Protein AF-A0A535NEU0-F1 (afdb_monomer)

Foldseek 3Di:
DPDDAAEEEEAQEEDVDRRVVLQVLLVVLLVVVVRHDYDYHPDLVVVVVVRHLEYEYDYLDEDDQVSLQVVLVCQQVAGFYEYEACRQQRHVVHVSSCLSQQDHWADWDDFDWWWKAFDDDQLQAPFDRTDIDGFIATDDPDHDPQKAQGIWTDDPNDIGGQKIKDHRNNFIYIYGNGRPGSRLSNDPSSSSNVSSSRCVRSVPDDDAQAEEEEEDQDDCRVVVQVVQVVHPSYHHAEYEDCDPVSQVVCCVPRVHHYHNDVVVVVPPPSHPYYD

Nearest PDB structures (foldseek):
  3db2-assembly1_C-2  TM=8.803E-01  e=2.087E-03  Desulfitobacterium hafniense DCB-2
  3db2-assembly2_B  TM=8.922E-01  e=2.657E-03  Desulfitobacterium hafniense DCB-2
  3db2-assembly2_A  TM=8.950E-01  e=2.195E-02  Desulfitobacterium hafniense DCB-2
  7wzd-assembly1_A  TM=8.765E-01  e=3.557E-02  Comamonas testosteroni KF-1
  7wzd-assembly1_B  TM=8.773E-01  e=4.810E-02  Comamonas testosteroni KF-1

Mean predicted aligned error: 5.24 Å

Secondary structure (DSSP, 8-state):
--PPPEEEEEEEE-SSS-HHHHTHHHHHHHHTTT-EEEEEESSGGGGGGS--SEEEEEE-SPPPHHHHHHHHHHHHTT-EEEEETTHHHHHTTSHHHHHHHS----PBPPSEEEEEEE-SSTTTTTS-SEEEEEE--B--S-S-TTSEEEEEEEETTEEEEEEEEEEETTEEEEEE---SSHHHHH-HHHHHHHHHHHHHHTTPPPPPPEEEEEE--STTHHHHHHHHHTSTTEEEEEEE-SSHHHHHHHHHHH--EEESSHHHHTT-TT-SEE-

Radius of gyration: 22.17 Å; Cα contacts (8 Å, |Δi|>4): 584; chains: 1; bounding box: 49×43×63 Å

Sequence (275 aa):
MSRDRLTLLALLSGRAHDYAHLARPLLHSLERIHRFDIEVARDFSALNAGHGRVLLAASDVPLDADQAAQLNEFVRRGGGVVLLHGTLATWSEHDAVAEMAGWRLGRPAPLTELVIRVADHPVTERLSPEIRVEDELYLSEGPPAEANVLLRASWRFSDQVVAYERQHGDGRFVQIGLGHGAATYQDPEFQKLVHRAVLFASGAAQAPTVGVGLIGYGAIARGHAESISATPGLDVRAAADISPERRELASRELGVNSYSSAEELLRDPDIGLVV

Structure (mmCIF, N/CA/C/O backbone):
data_AF-A0A535NEU0-F1
#
_entry.id   AF-A0A535NEU0-F1
#
loop_
_atom_site.group_PDB
_atom_site.id
_atom_site.type_symbol
_atom_site.label_atom_id
_atom_site.label_alt_id
_atom_site.label_comp_id
_atom_site.label_asym_id
_atom_site.label_entity_id
_atom_site.label_seq_id
_atom_site.pdbx_PDB_ins_code
_atom_site.Cartn_x
_atom_site.Cartn_y
_atom_site.Cartn_z
_atom_site.occupancy
_atom_site.B_iso_or_equiv
_atom_site.auth_seq_id
_atom_site.auth_comp_id
_atom_site.auth_asym_id
_atom_site.auth_atom_id
_atom_site.pdbx_PDB_model_num
ATOM 1 N N . MET A 1 1 ? -15.855 -17.811 10.058 1.00 38.91 1 MET A N 1
ATOM 2 C CA . MET A 1 1 ? -15.869 -17.806 8.579 1.00 38.91 1 MET A CA 1
ATOM 3 C C . MET A 1 1 ? -14.435 -17.647 8.105 1.00 38.91 1 MET A C 1
ATOM 5 O O . MET A 1 1 ? -13.802 -16.680 8.514 1.00 38.91 1 MET A O 1
ATOM 9 N N . SER A 1 2 ? -13.896 -18.609 7.348 1.00 44.84 2 SER A N 1
ATOM 10 C CA . SER A 1 2 ? -12.591 -18.440 6.691 1.00 44.84 2 SER A CA 1
ATOM 11 C C . SER A 1 2 ? -12.714 -17.235 5.762 1.00 44.84 2 SER A C 1
ATOM 13 O O . SER A 1 2 ? -13.579 -17.241 4.892 1.00 44.84 2 SER A O 1
ATOM 15 N N . ARG A 1 3 ? -11.966 -16.158 6.013 1.00 60.12 3 ARG A N 1
ATOM 16 C CA . ARG A 1 3 ? -11.901 -15.049 5.058 1.00 60.12 3 ARG A CA 1
ATOM 17 C C . ARG A 1 3 ? -11.073 -15.551 3.877 1.00 60.12 3 ARG A C 1
ATOM 19 O O . ARG A 1 3 ? -9.963 -16.023 4.109 1.00 60.12 3 ARG A O 1
ATOM 26 N N . ASP A 1 4 ? -11.609 -15.468 2.662 1.00 71.62 4 ASP A N 1
ATOM 27 C CA . ASP A 1 4 ? -10.882 -15.865 1.454 1.00 71.62 4 ASP A CA 1
ATOM 28 C C . ASP A 1 4 ? -9.519 -15.159 1.422 1.00 71.62 4 ASP A C 1
ATOM 30 O O . ASP A 1 4 ? -9.431 -13.933 1.563 1.00 71.62 4 ASP A O 1
ATOM 34 N N . ARG A 1 5 ? -8.445 -15.952 1.334 1.00 83.81 5 ARG A N 1
ATOM 35 C CA . ARG A 1 5 ? -7.076 -15.437 1.238 1.00 83.81 5 ARG A CA 1
ATOM 36 C C . ARG A 1 5 ? -6.837 -14.961 -0.190 1.00 83.81 5 ARG A C 1
ATOM 38 O O . ARG A 1 5 ? -7.225 -15.627 -1.144 1.00 83.81 5 ARG A O 1
ATOM 45 N N . LEU A 1 6 ? -6.195 -13.808 -0.324 1.00 87.00 6 LEU A N 1
ATOM 46 C CA . LEU A 1 6 ? -5.816 -13.239 -1.613 1.00 87.00 6 LEU A CA 1
ATOM 47 C C . LEU A 1 6 ? -4.484 -13.840 -2.057 1.00 87.00 6 LEU A C 1
ATOM 49 O O . LEU A 1 6 ? -3.507 -13.758 -1.317 1.00 87.00 6 LEU A O 1
ATOM 53 N N . THR A 1 7 ? -4.413 -14.398 -3.260 1.00 89.50 7 THR A N 1
ATOM 54 C CA . THR A 1 7 ? -3.132 -14.860 -3.800 1.00 89.50 7 THR A CA 1
ATOM 55 C C . THR A 1 7 ? -2.298 -13.669 -4.264 1.00 89.50 7 THR A C 1
ATOM 57 O O . THR A 1 7 ? -2.706 -12.925 -5.166 1.00 89.50 7 THR A O 1
ATOM 60 N N . LEU A 1 8 ? -1.139 -13.497 -3.632 1.00 93.44 8 LEU A N 1
ATOM 61 C CA . LEU A 1 8 ? -0.154 -12.460 -3.907 1.00 93.44 8 LEU A CA 1
ATOM 62 C C . LEU A 1 8 ? 1.087 -13.102 -4.525 1.00 93.44 8 LEU A C 1
ATOM 64 O O . LEU A 1 8 ? 1.778 -13.870 -3.860 1.00 93.44 8 LEU A O 1
ATOM 68 N N . LEU A 1 9 ? 1.399 -12.735 -5.764 1.00 95.06 9 LEU A N 1
ATOM 69 C CA . LEU A 1 9 ? 2.672 -13.079 -6.382 1.00 95.06 9 LEU A CA 1
ATOM 70 C C . LEU A 1 9 ? 3.689 -11.979 -6.062 1.00 95.06 9 LEU A C 1
ATOM 72 O O . LEU A 1 9 ? 3.525 -10.840 -6.493 1.00 95.06 9 LEU A O 1
ATOM 76 N N . ALA A 1 10 ? 4.733 -12.307 -5.307 1.00 95.81 10 ALA A N 1
ATOM 77 C CA . ALA A 1 10 ? 5.858 -11.425 -5.026 1.00 95.81 10 ALA A CA 1
ATOM 78 C C . ALA A 1 10 ? 7.014 -11.732 -5.990 1.00 95.81 10 ALA A C 1
ATOM 80 O O . ALA A 1 10 ? 7.740 -12.711 -5.805 1.00 95.81 10 ALA A O 1
ATOM 81 N N . LEU A 1 11 ? 7.196 -10.899 -7.016 1.00 95.56 11 LEU A N 1
ATOM 82 C CA . LEU A 1 11 ? 8.304 -11.011 -7.962 1.00 95.56 11 LEU A CA 1
ATOM 83 C C . LEU A 1 11 ? 9.504 -10.197 -7.469 1.00 95.56 11 LEU A C 1
ATOM 85 O O . LEU A 1 11 ? 9.494 -8.966 -7.505 1.00 95.56 11 LEU A O 1
ATOM 89 N N . LEU A 1 12 ? 10.547 -10.894 -7.023 1.00 96.50 12 LEU A N 1
ATOM 90 C CA . LEU A 1 12 ? 11.748 -10.296 -6.441 1.00 96.50 12 LEU A CA 1
ATOM 91 C C . LEU A 1 12 ? 12.973 -10.753 -7.231 1.00 96.50 12 LEU A C 1
ATOM 93 O O . LEU A 1 12 ? 13.439 -11.885 -7.073 1.00 96.50 12 LEU A O 1
ATOM 97 N N . SER A 1 13 ? 13.492 -9.884 -8.097 1.00 93.69 13 SER A N 1
ATOM 98 C CA . SER A 1 13 ? 14.568 -10.250 -9.025 1.00 93.69 13 SER A CA 1
ATOM 99 C C . SER A 1 13 ? 15.484 -9.073 -9.299 1.00 93.69 13 SER A C 1
ATOM 101 O O . SER A 1 13 ? 15.004 -8.028 -9.722 1.00 93.69 13 SER A O 1
ATOM 103 N N . GLY A 1 14 ? 16.789 -9.207 -9.078 1.00 90.81 14 GLY A N 1
ATOM 104 C CA . GLY A 1 14 ? 17.703 -8.087 -9.276 1.00 90.81 14 GLY A CA 1
ATOM 105 C C . GLY A 1 14 ? 19.099 -8.472 -9.752 1.00 90.81 14 GLY A C 1
ATOM 106 O O . GLY A 1 14 ? 19.550 -9.606 -9.584 1.00 90.81 14 GLY A O 1
ATOM 107 N N . ARG A 1 15 ? 19.763 -7.497 -10.372 1.00 90.75 15 ARG A N 1
ATOM 108 C CA . ARG A 1 15 ? 21.142 -7.490 -10.868 1.00 90.75 15 ARG A CA 1
ATOM 109 C C . ARG A 1 15 ? 22.009 -6.587 -10.001 1.00 90.75 15 ARG A C 1
ATOM 111 O O . ARG A 1 15 ? 23.126 -6.973 -9.671 1.00 90.75 15 ARG A O 1
ATOM 118 N N . ALA A 1 16 ? 21.508 -5.401 -9.657 1.00 90.12 16 ALA A N 1
ATOM 119 C CA . ALA A 1 16 ? 22.177 -4.442 -8.784 1.00 90.12 16 ALA A CA 1
ATOM 120 C C . ALA A 1 16 ? 21.761 -4.623 -7.316 1.00 90.12 16 ALA A C 1
ATOM 122 O O . ALA A 1 16 ? 22.591 -4.450 -6.423 1.00 90.12 16 ALA A O 1
ATOM 123 N N . HIS A 1 17 ? 20.513 -5.031 -7.068 1.00 90.75 17 HIS A N 1
ATOM 124 C CA . HIS A 1 17 ? 19.975 -5.242 -5.721 1.00 90.75 17 HIS A CA 1
ATOM 125 C C . HIS A 1 17 ? 19.567 -6.700 -5.482 1.00 90.75 17 HIS A C 1
ATOM 127 O O . HIS A 1 17 ? 18.921 -7.325 -6.320 1.00 90.75 17 HIS A O 1
ATOM 133 N N . ASP A 1 18 ? 19.859 -7.242 -4.296 1.00 94.69 18 ASP A N 1
ATOM 134 C CA . ASP A 1 18 ? 19.312 -8.538 -3.862 1.00 94.69 18 ASP A CA 1
ATOM 135 C C . ASP A 1 18 ? 17.916 -8.345 -3.245 1.00 94.69 18 ASP A C 1
ATOM 137 O O . ASP A 1 18 ? 17.731 -8.420 -2.028 1.00 94.69 18 ASP A O 1
ATOM 141 N N . TYR A 1 19 ? 16.913 -8.069 -4.085 1.00 95.88 19 TYR A N 1
ATOM 142 C CA . TYR A 1 19 ? 15.534 -7.844 -3.629 1.00 95.88 19 TYR A CA 1
ATOM 143 C C . TYR A 1 19 ? 14.963 -9.026 -2.834 1.00 95.88 19 TYR A C 1
ATOM 145 O O . TYR A 1 19 ? 14.187 -8.821 -1.901 1.00 95.88 19 TYR A O 1
ATOM 153 N N . ALA A 1 20 ? 15.378 -10.258 -3.145 1.00 93.56 20 ALA A N 1
ATOM 154 C CA . ALA A 1 20 ? 14.944 -11.451 -2.421 1.00 93.56 20 ALA A CA 1
ATOM 155 C C . ALA A 1 20 ? 15.454 -11.470 -0.970 1.00 93.56 20 ALA A C 1
ATOM 157 O O . ALA A 1 20 ? 14.792 -12.019 -0.084 1.00 93.56 20 ALA A O 1
ATOM 158 N N . HIS A 1 21 ? 16.622 -10.882 -0.706 1.00 95.12 21 HIS A N 1
ATOM 159 C CA . HIS A 1 21 ? 17.107 -10.652 0.650 1.00 95.12 21 HIS A CA 1
ATOM 160 C C . HIS A 1 21 ? 16.483 -9.403 1.283 1.00 95.12 21 HIS A C 1
ATOM 162 O O . HIS A 1 21 ? 15.969 -9.483 2.402 1.00 95.12 21 HIS A O 1
ATOM 168 N N . LEU A 1 22 ? 16.494 -8.271 0.573 1.00 96.19 22 LEU A N 1
ATOM 169 C CA . LEU A 1 22 ? 16.041 -6.974 1.085 1.00 96.19 22 LEU A CA 1
ATOM 170 C C . LEU A 1 22 ? 14.570 -6.997 1.516 1.00 96.19 22 LEU A C 1
ATOM 172 O O . LEU A 1 22 ? 14.243 -6.482 2.582 1.00 96.19 22 LEU A O 1
ATOM 176 N N . ALA A 1 23 ? 13.696 -7.647 0.744 1.00 96.31 23 ALA A N 1
ATOM 177 C CA . ALA A 1 23 ? 12.257 -7.653 0.994 1.00 96.31 23 ALA A CA 1
ATOM 178 C C . ALA A 1 23 ? 11.799 -8.645 2.080 1.00 96.31 23 ALA A C 1
ATOM 180 O O . ALA A 1 23 ? 10.611 -8.682 2.402 1.00 96.31 23 ALA A O 1
ATOM 181 N N . ARG A 1 24 ? 12.696 -9.435 2.691 1.00 96.31 24 ARG A N 1
ATOM 182 C CA . ARG A 1 24 ? 12.322 -10.414 3.736 1.00 96.31 24 ARG A CA 1
ATOM 183 C C . ARG A 1 24 ? 11.509 -9.816 4.893 1.00 96.31 24 ARG A C 1
ATOM 185 O O . ARG A 1 24 ? 10.518 -10.441 5.267 1.00 96.31 24 ARG A O 1
ATOM 192 N N . PRO A 1 25 ? 11.859 -8.642 5.462 1.00 96.94 25 PRO A N 1
ATOM 193 C CA . PRO A 1 25 ? 11.069 -8.049 6.541 1.00 96.94 25 PRO A CA 1
ATOM 194 C C . PRO A 1 25 ? 9.648 -7.684 6.089 1.00 96.94 25 PRO A C 1
ATOM 196 O O . PRO A 1 25 ? 8.692 -7.913 6.827 1.00 96.94 25 PRO A O 1
ATOM 199 N N . LEU A 1 26 ? 9.499 -7.195 4.853 1.00 96.94 26 LEU A N 1
ATOM 200 C CA . LEU A 1 26 ? 8.202 -6.894 4.252 1.00 96.94 26 LEU A CA 1
ATOM 201 C C . LEU A 1 26 ? 7.370 -8.164 4.031 1.00 96.94 26 LEU A C 1
ATOM 203 O O . LEU A 1 26 ? 6.207 -8.192 4.427 1.00 96.94 26 LEU A O 1
ATOM 207 N N . LEU A 1 27 ? 7.955 -9.219 3.454 1.00 96.50 27 LEU A N 1
ATOM 208 C CA . LEU A 1 27 ? 7.265 -10.501 3.266 1.00 96.50 27 LEU A CA 1
ATOM 209 C C . LEU A 1 27 ? 6.783 -11.068 4.605 1.00 96.50 27 LEU A C 1
ATOM 211 O O . LEU A 1 27 ? 5.610 -11.405 4.741 1.00 96.50 27 LEU A O 1
ATOM 215 N N . HIS A 1 28 ? 7.648 -11.064 5.622 1.00 96.00 28 HIS A N 1
ATOM 216 C CA . HIS A 1 28 ? 7.283 -11.504 6.966 1.00 96.00 28 HIS A CA 1
ATOM 217 C C . HIS A 1 28 ? 6.135 -10.670 7.561 1.00 96.00 28 HIS A C 1
ATOM 219 O O . HIS A 1 28 ? 5.230 -11.205 8.205 1.00 96.00 28 HIS A O 1
ATOM 225 N N . SER A 1 29 ? 6.142 -9.354 7.333 1.00 95.81 29 SER A N 1
ATOM 226 C CA . SER A 1 29 ? 5.063 -8.458 7.759 1.00 95.81 29 SER A CA 1
ATOM 227 C C . SER A 1 29 ? 3.734 -8.797 7.071 1.00 95.81 29 SER A C 1
ATOM 229 O O . SER A 1 29 ? 2.708 -8.898 7.743 1.00 95.81 29 SER A O 1
ATOM 231 N N . LEU A 1 30 ? 3.747 -9.069 5.761 1.00 94.12 30 LEU A N 1
ATOM 232 C CA . LEU A 1 30 ? 2.559 -9.468 4.994 1.00 94.12 30 LEU A CA 1
ATOM 233 C C . LEU A 1 30 ? 1.997 -10.830 5.441 1.00 94.12 30 LEU A C 1
ATOM 235 O O . LEU A 1 30 ? 0.777 -10.980 5.565 1.00 94.12 30 LEU A O 1
ATOM 239 N N . GLU A 1 31 ? 2.859 -11.807 5.734 1.00 93.19 31 GLU A N 1
ATOM 240 C CA . GLU A 1 31 ? 2.461 -13.143 6.212 1.00 93.19 31 GLU A CA 1
ATOM 241 C C . GLU A 1 31 ? 1.702 -13.084 7.543 1.00 93.19 31 GLU A C 1
ATOM 243 O O . GLU A 1 31 ? 0.681 -13.757 7.715 1.00 93.19 31 GLU A O 1
ATOM 248 N N . ARG A 1 32 ? 2.155 -12.233 8.474 1.00 91.62 32 ARG A N 1
ATOM 249 C CA . ARG A 1 32 ? 1.555 -12.066 9.811 1.00 91.62 32 ARG A CA 1
ATOM 250 C C . ARG A 1 32 ? 0.120 -11.548 9.796 1.00 91.62 32 ARG A C 1
ATOM 252 O O . ARG A 1 32 ? -0.582 -11.656 10.798 1.00 91.62 32 ARG A O 1
ATOM 259 N N . ILE A 1 33 ? -0.318 -10.961 8.688 1.00 83.94 33 ILE A N 1
ATOM 260 C CA . ILE A 1 33 ? -1.674 -10.423 8.551 1.00 83.94 33 ILE A CA 1
ATOM 261 C C . ILE A 1 33 ? -2.660 -11.545 8.183 1.00 83.94 33 ILE A C 1
ATOM 263 O O . ILE A 1 33 ? -3.872 -11.374 8.308 1.00 83.94 33 ILE A O 1
ATOM 267 N N . HIS A 1 34 ? -2.153 -12.717 7.772 1.00 84.62 34 HIS A N 1
ATOM 268 C CA . HIS A 1 34 ? -2.930 -13.917 7.437 1.00 84.62 34 HIS A CA 1
ATOM 269 C C . HIS A 1 34 ? -4.031 -13.672 6.389 1.00 84.62 34 HIS A C 1
ATOM 271 O O . HIS A 1 34 ? -5.041 -14.375 6.344 1.00 84.62 34 HIS A O 1
ATOM 277 N N . ARG A 1 35 ? -3.839 -12.658 5.533 1.00 87.00 35 ARG A N 1
ATOM 278 C CA . ARG A 1 35 ? -4.756 -12.292 4.442 1.00 87.00 35 ARG A CA 1
ATOM 279 C C . ARG A 1 35 ? -4.287 -12.726 3.070 1.00 87.00 35 ARG A C 1
ATOM 281 O O . ARG A 1 35 ? -5.127 -12.882 2.190 1.00 87.00 35 ARG A O 1
ATOM 288 N N . PHE A 1 36 ? -2.989 -12.940 2.908 1.00 89.44 36 PHE A N 1
ATOM 289 C CA . PHE A 1 36 ? -2.401 -13.314 1.631 1.00 89.44 36 PHE A CA 1
ATOM 290 C C . PHE A 1 36 ? -1.957 -14.760 1.652 1.00 89.44 36 PHE A C 1
ATOM 292 O O . PHE A 1 36 ? -1.480 -15.244 2.681 1.00 89.44 36 PHE A O 1
ATOM 299 N N . ASP A 1 37 ? -2.119 -15.438 0.528 1.00 90.75 37 ASP A N 1
ATOM 300 C CA . ASP A 1 37 ? -1.313 -16.597 0.181 1.00 90.75 37 ASP A CA 1
ATOM 301 C C . ASP A 1 37 ? -0.187 -16.109 -0.729 1.00 90.75 37 ASP A C 1
ATOM 303 O O . ASP A 1 37 ? -0.459 -15.596 -1.814 1.00 90.75 37 ASP A O 1
ATOM 307 N N . ILE A 1 38 ? 1.047 -16.121 -0.222 1.00 92.38 38 ILE A N 1
ATOM 308 C CA . ILE A 1 38 ? 2.174 -15.441 -0.866 1.00 92.38 38 ILE A CA 1
ATOM 309 C C . ILE A 1 38 ? 3.007 -16.466 -1.623 1.00 92.38 38 ILE A C 1
ATOM 311 O O . ILE A 1 38 ? 3.602 -17.358 -1.022 1.00 92.38 38 ILE A O 1
ATOM 315 N N . GLU A 1 39 ? 3.090 -16.292 -2.936 1.00 92.56 39 GLU A N 1
ATOM 316 C CA . GLU A 1 39 ? 4.014 -17.013 -3.801 1.00 92.56 39 GLU A CA 1
ATOM 317 C C . GLU A 1 39 ? 5.191 -16.092 -4.128 1.00 92.56 39 GLU A C 1
ATOM 319 O O . GLU A 1 39 ? 4.996 -14.983 -4.619 1.00 92.56 39 GLU A O 1
ATOM 324 N N . VAL A 1 40 ? 6.420 -16.524 -3.842 1.00 93.38 40 VAL A N 1
ATOM 325 C CA . VAL A 1 40 ? 7.623 -15.743 -4.160 1.00 93.38 40 VAL A CA 1
ATOM 326 C C . VAL A 1 40 ? 8.259 -16.299 -5.427 1.00 93.38 40 VAL A C 1
ATOM 328 O O . VAL A 1 40 ? 8.672 -17.458 -5.457 1.00 93.38 40 VAL A O 1
ATOM 331 N N . ALA A 1 41 ? 8.398 -15.452 -6.442 1.00 91.75 41 ALA A N 1
ATOM 332 C CA . ALA A 1 41 ? 9.013 -15.789 -7.718 1.00 91.75 41 ALA A CA 1
ATOM 333 C C . ALA A 1 41 ? 10.249 -14.922 -7.990 1.00 91.75 41 ALA A C 1
ATOM 335 O O . ALA A 1 41 ? 10.382 -13.804 -7.487 1.00 91.75 41 ALA A O 1
ATOM 336 N N . ARG A 1 42 ? 11.164 -15.448 -8.809 1.00 88.19 42 ARG A N 1
ATOM 337 C CA . ARG A 1 42 ? 12.369 -14.735 -9.277 1.00 88.19 42 ARG A CA 1
ATOM 338 C C . ARG A 1 42 ? 12.332 -14.395 -10.762 1.00 88.19 42 ARG A C 1
ATOM 340 O O . ARG A 1 42 ? 13.197 -13.666 -11.244 1.00 88.19 42 ARG A O 1
ATOM 347 N N . ASP A 1 43 ? 11.344 -14.915 -11.473 1.00 85.12 43 ASP A N 1
ATOM 348 C CA . ASP A 1 43 ? 11.131 -14.674 -12.887 1.00 85.12 43 ASP A CA 1
ATOM 349 C C . ASP A 1 43 ? 9.640 -14.474 -13.170 1.00 85.12 43 ASP A C 1
ATOM 351 O O . ASP A 1 43 ? 8.767 -14.894 -12.407 1.00 85.12 43 ASP A O 1
ATOM 355 N N . PHE A 1 44 ? 9.365 -13.784 -14.271 1.00 84.25 44 PHE A N 1
ATOM 356 C CA . PHE A 1 44 ? 8.021 -13.351 -14.625 1.00 84.25 44 PHE A CA 1
ATOM 357 C C . PHE A 1 44 ? 7.101 -14.508 -15.048 1.00 84.25 44 PHE A C 1
ATOM 359 O O . PHE A 1 44 ? 5.880 -14.355 -15.020 1.00 84.25 44 PHE A O 1
ATOM 366 N N . SER A 1 45 ? 7.640 -15.681 -15.408 1.00 79.94 45 SER A N 1
ATOM 367 C CA . SER A 1 45 ? 6.826 -16.788 -15.930 1.00 79.94 45 SER A CA 1
ATOM 368 C C . SER A 1 45 ? 5.785 -17.292 -14.923 1.00 79.94 45 SER A C 1
ATOM 370 O O . SER A 1 45 ? 4.733 -17.788 -15.329 1.00 79.94 45 SER A O 1
ATOM 372 N N . ALA A 1 46 ? 6.016 -17.063 -13.625 1.00 76.88 46 ALA A N 1
ATOM 373 C CA . ALA A 1 46 ? 5.071 -17.355 -12.552 1.00 76.88 46 ALA A CA 1
ATOM 374 C C . ALA A 1 46 ? 3.733 -16.598 -12.678 1.00 76.88 46 ALA A C 1
ATOM 376 O O . ALA A 1 46 ? 2.694 -17.132 -12.292 1.00 76.88 46 ALA A O 1
ATOM 377 N N . LEU A 1 47 ? 3.711 -15.395 -13.275 1.00 77.31 47 LEU A N 1
ATOM 378 C CA . LEU A 1 47 ? 2.461 -14.648 -13.481 1.00 77.31 47 LEU A CA 1
ATOM 379 C C . LEU A 1 47 ? 1.496 -15.410 -14.406 1.00 77.31 47 LEU A C 1
ATOM 381 O O . LEU A 1 47 ? 0.285 -15.424 -14.183 1.00 77.31 47 LEU A O 1
ATOM 385 N N . ASN A 1 48 ? 2.037 -16.117 -15.401 1.00 65.44 48 ASN A N 1
ATOM 386 C CA . ASN A 1 48 ? 1.261 -16.861 -16.395 1.00 65.44 48 ASN A CA 1
ATOM 387 C C . ASN A 1 48 ? 0.642 -18.154 -15.856 1.00 65.44 48 ASN A C 1
ATOM 389 O O . ASN A 1 48 ? -0.222 -18.736 -16.510 1.00 65.44 48 ASN A O 1
ATOM 393 N N . ALA A 1 49 ? 1.034 -18.597 -14.659 1.00 61.97 49 ALA A N 1
ATOM 394 C CA . ALA A 1 49 ? 0.429 -19.757 -14.016 1.00 61.97 49 ALA A CA 1
ATOM 395 C C . ALA A 1 49 ? -1.011 -19.483 -13.528 1.00 61.97 49 ALA A C 1
ATOM 397 O O . ALA A 1 49 ? -1.704 -20.410 -13.123 1.00 61.97 49 ALA A O 1
ATOM 398 N N . GLY A 1 50 ? -1.489 -18.229 -13.597 1.00 58.44 50 GLY A N 1
ATOM 399 C CA . GLY A 1 50 ? -2.896 -17.868 -13.376 1.00 58.44 50 GLY A CA 1
ATOM 400 C C . GLY A 1 50 ? -3.336 -17.847 -11.911 1.00 58.44 50 GLY A C 1
ATOM 401 O O . GLY A 1 50 ? -4.526 -17.710 -11.632 1.00 58.44 50 GLY A O 1
ATOM 402 N N . HIS A 1 51 ? -2.396 -17.973 -10.973 1.00 59.28 51 HIS A N 1
ATOM 403 C CA . HIS A 1 51 ? -2.697 -18.063 -9.546 1.00 59.28 51 HIS A CA 1
ATOM 404 C C . HIS A 1 51 ? -2.826 -16.689 -8.866 1.00 59.28 51 HIS A C 1
ATOM 406 O O . HIS A 1 51 ? -3.587 -16.558 -7.913 1.00 59.28 51 HIS A O 1
ATOM 412 N N . GLY A 1 52 ? -2.137 -15.649 -9.350 1.00 62.00 52 GLY A N 1
ATOM 413 C CA . GLY A 1 52 ? -2.094 -14.334 -8.699 1.00 62.00 52 GLY A CA 1
ATOM 414 C C . GLY A 1 52 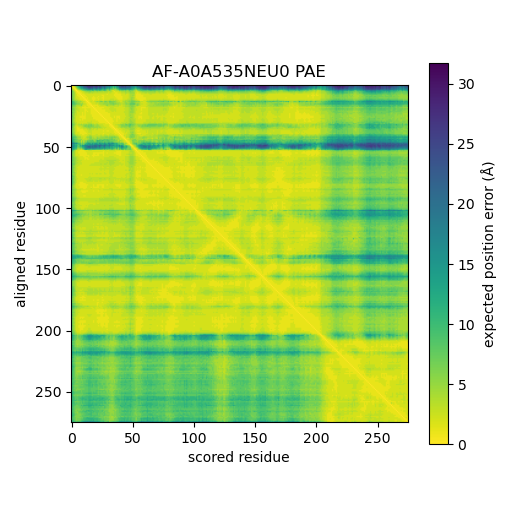? -3.286 -13.428 -9.022 1.00 62.00 52 GLY A C 1
ATOM 415 O O . GLY A 1 52 ? -3.588 -13.177 -10.186 1.00 62.00 52 GLY A O 1
ATOM 416 N N . ARG A 1 53 ? -3.929 -12.863 -7.989 1.00 83.56 53 ARG A N 1
ATOM 417 C CA . ARG A 1 53 ? -4.851 -11.714 -8.136 1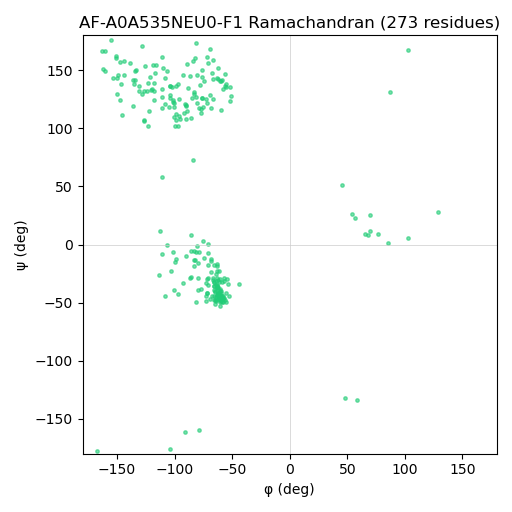.00 83.56 53 ARG A CA 1
ATOM 418 C C . ARG A 1 53 ? -4.101 -10.383 -8.117 1.00 83.56 53 ARG A C 1
ATOM 420 O O . ARG A 1 53 ? -4.556 -9.416 -8.722 1.00 83.56 53 ARG A O 1
ATOM 427 N N . VAL A 1 54 ? -2.955 -10.352 -7.435 1.00 94.00 54 VAL A N 1
ATOM 428 C CA . VAL A 1 54 ? -2.076 -9.183 -7.342 1.00 94.00 54 VAL A CA 1
ATOM 429 C C . VAL A 1 54 ? -0.622 -9.591 -7.543 1.00 94.00 54 VAL A C 1
ATOM 431 O O . VAL A 1 54 ? -0.178 -10.590 -6.978 1.00 94.00 54 VAL A O 1
ATOM 434 N N . LEU A 1 55 ? 0.113 -8.786 -8.307 1.00 96.25 55 LEU A N 1
ATOM 435 C CA . LEU A 1 55 ? 1.566 -8.824 -8.431 1.00 96.25 55 LEU A CA 1
ATOM 436 C C . LEU A 1 55 ? 2.179 -7.701 -7.585 1.00 96.25 55 LEU A C 1
ATOM 438 O O . LEU A 1 55 ? 1.888 -6.528 -7.810 1.00 96.25 55 LEU A O 1
ATOM 442 N N . LEU A 1 56 ? 3.058 -8.049 -6.650 1.00 97.69 56 LEU A N 1
ATOM 443 C CA . LEU A 1 56 ? 3.979 -7.122 -5.994 1.00 97.69 56 LEU A CA 1
ATOM 444 C C . LEU A 1 56 ? 5.371 -7.349 -6.581 1.00 97.69 56 LEU A C 1
ATOM 446 O O . LEU A 1 56 ? 5.908 -8.445 -6.444 1.00 97.69 56 LEU A O 1
ATOM 450 N N . ALA A 1 57 ? 5.965 -6.342 -7.215 1.00 97.81 57 ALA A N 1
ATOM 451 C CA . ALA A 1 57 ? 7.260 -6.495 -7.867 1.00 97.81 57 ALA A CA 1
ATOM 452 C C . ALA A 1 57 ? 8.298 -5.488 -7.366 1.00 97.81 57 ALA A C 1
ATOM 454 O O . ALA A 1 57 ? 8.047 -4.284 -7.310 1.00 97.81 57 ALA A O 1
ATOM 455 N N . ALA A 1 58 ? 9.483 -6.009 -7.056 1.00 97.81 58 ALA A N 1
ATOM 456 C CA . ALA A 1 58 ? 10.710 -5.243 -6.886 1.00 97.81 58 ALA A CA 1
ATOM 457 C C . ALA A 1 58 ? 11.774 -5.863 -7.800 1.00 97.81 58 ALA A C 1
ATOM 459 O O . ALA A 1 58 ? 12.245 -6.981 -7.549 1.00 97.81 58 ALA A O 1
ATOM 460 N N . SER A 1 59 ? 12.093 -5.184 -8.904 1.00 95.81 59 SER A N 1
ATOM 461 C CA . SER A 1 59 ? 13.031 -5.703 -9.890 1.00 95.81 59 SER A CA 1
ATOM 462 C C . SER A 1 59 ? 13.764 -4.639 -10.700 1.00 95.81 59 SER A C 1
ATOM 464 O O . SER A 1 59 ? 13.183 -3.641 -11.094 1.00 95.81 59 SER A O 1
ATOM 466 N N . ASP A 1 60 ? 15.038 -4.894 -11.003 1.00 94.19 60 ASP A N 1
ATOM 467 C CA . ASP A 1 60 ? 15.857 -4.119 -11.955 1.00 94.19 60 ASP A CA 1
ATOM 468 C C . ASP A 1 60 ? 16.217 -4.945 -13.221 1.00 94.19 60 ASP A C 1
ATOM 470 O O . ASP A 1 60 ? 17.098 -4.587 -14.022 1.00 94.19 60 ASP A O 1
ATOM 474 N N . VAL A 1 61 ? 15.550 -6.096 -13.377 1.00 94.75 61 VAL A N 1
ATOM 475 C CA . VAL A 1 61 ? 15.656 -6.986 -14.532 1.00 94.75 61 VAL A CA 1
ATOM 476 C C . VAL A 1 61 ? 14.598 -6.545 -15.548 1.00 94.75 61 VAL A C 1
ATOM 478 O O . VAL A 1 61 ? 13.411 -6.539 -15.211 1.00 94.75 61 VAL A O 1
ATOM 481 N N . PRO A 1 62 ? 14.992 -6.150 -16.773 1.00 93.75 62 PRO A N 1
ATOM 482 C CA . PRO A 1 62 ? 14.047 -5.759 -17.806 1.00 93.75 62 PRO A CA 1
ATOM 483 C C . PRO A 1 62 ? 13.141 -6.920 -18.193 1.00 93.75 62 PRO A C 1
ATOM 485 O O . PRO A 1 62 ? 13.593 -8.062 -18.285 1.00 93.75 62 PRO A O 1
ATOM 488 N N . LEU A 1 63 ? 11.879 -6.597 -18.460 1.00 94.88 63 LEU A N 1
ATOM 489 C CA . LEU A 1 63 ? 10.966 -7.517 -19.122 1.00 94.88 63 LEU A CA 1
ATOM 490 C C . LEU A 1 63 ? 11.362 -7.667 -20.594 1.00 94.88 63 LEU A C 1
ATOM 492 O O . LEU A 1 63 ? 11.977 -6.768 -21.177 1.00 94.88 63 LEU A O 1
ATOM 496 N N . ASP A 1 64 ? 10.984 -8.777 -21.214 1.00 94.88 64 ASP A N 1
ATOM 497 C CA . ASP A 1 64 ? 10.867 -8.830 -22.672 1.00 94.88 64 ASP A CA 1
ATOM 498 C C . ASP A 1 64 ? 9.518 -8.239 -23.140 1.00 94.88 64 ASP A C 1
ATOM 500 O O . ASP A 1 64 ? 8.655 -7.874 -22.335 1.00 94.88 64 ASP A O 1
ATOM 504 N N . ALA A 1 65 ? 9.347 -8.096 -24.458 1.00 95.00 65 ALA A N 1
ATOM 505 C CA . ALA A 1 65 ? 8.152 -7.478 -25.032 1.00 95.00 65 ALA A CA 1
ATOM 506 C C . ALA A 1 65 ? 6.867 -8.284 -24.756 1.00 95.00 65 ALA A C 1
ATOM 508 O O . ALA A 1 65 ? 5.809 -7.691 -24.534 1.00 95.00 65 ALA A O 1
ATOM 509 N N . ASP A 1 66 ? 6.956 -9.617 -24.725 1.00 93.81 66 ASP A N 1
ATOM 510 C CA . ASP A 1 66 ? 5.805 -10.487 -24.471 1.00 93.81 66 ASP A CA 1
ATOM 511 C C . ASP A 1 66 ? 5.383 -10.397 -23.001 1.00 93.81 66 ASP A C 1
ATOM 513 O O . ASP A 1 66 ? 4.196 -10.270 -22.699 1.00 93.81 66 ASP A O 1
ATOM 517 N N . GLN A 1 67 ? 6.347 -10.382 -22.079 1.00 94.94 67 GLN A N 1
ATOM 518 C CA . GLN A 1 67 ? 6.121 -10.182 -20.647 1.00 94.94 67 GLN A CA 1
ATOM 519 C C . GLN A 1 67 ? 5.502 -8.808 -20.359 1.00 94.94 67 GLN A C 1
ATOM 521 O O . GLN A 1 67 ? 4.551 -8.703 -19.583 1.00 94.94 67 GLN A O 1
ATOM 526 N N . ALA A 1 68 ? 5.992 -7.750 -21.011 1.00 96.31 68 ALA A N 1
ATOM 527 C CA . ALA A 1 68 ? 5.426 -6.408 -20.893 1.00 96.31 68 ALA A CA 1
ATOM 528 C C . ALA A 1 68 ? 3.962 -6.355 -21.370 1.00 96.31 68 ALA A C 1
ATOM 530 O O . ALA A 1 68 ? 3.108 -5.775 -20.693 1.00 96.31 68 ALA A O 1
ATOM 531 N N . ALA A 1 69 ? 3.650 -6.996 -22.502 1.00 95.12 69 ALA A N 1
ATOM 532 C CA . ALA A 1 69 ? 2.283 -7.095 -23.012 1.00 95.12 69 ALA A CA 1
ATOM 533 C C . ALA A 1 69 ? 1.372 -7.914 -22.080 1.00 95.12 69 ALA A C 1
ATOM 535 O O . ALA A 1 69 ? 0.231 -7.522 -21.829 1.00 95.12 69 ALA A O 1
ATOM 536 N N . GLN A 1 70 ? 1.879 -9.017 -21.523 1.00 94.06 70 GLN A N 1
ATOM 537 C CA . GLN A 1 70 ? 1.161 -9.845 -20.548 1.00 94.06 70 GLN A CA 1
ATOM 538 C C . GLN A 1 70 ? 0.845 -9.077 -19.264 1.00 94.06 70 GLN A C 1
ATOM 540 O O . GLN A 1 70 ? -0.275 -9.174 -18.766 1.00 94.06 70 GLN A O 1
ATOM 545 N N . LEU A 1 71 ? 1.795 -8.292 -18.746 1.00 95.56 71 LEU A N 1
ATOM 546 C CA . LEU A 1 71 ? 1.580 -7.458 -17.563 1.00 95.56 71 LEU A CA 1
ATOM 547 C C . LEU A 1 71 ? 0.470 -6.430 -17.802 1.00 95.56 71 LEU A C 1
ATOM 549 O O . LEU A 1 71 ? -0.429 -6.290 -16.973 1.00 95.56 71 LEU A O 1
ATOM 553 N N . ASN A 1 72 ? 0.521 -5.743 -18.945 1.00 96.06 72 ASN A N 1
ATOM 554 C CA . ASN A 1 72 ? -0.493 -4.764 -19.320 1.00 96.06 72 ASN A CA 1
ATOM 555 C C . ASN A 1 72 ? -1.887 -5.414 -19.391 1.00 96.06 72 ASN A C 1
ATOM 557 O O . ASN A 1 72 ? -2.832 -4.953 -18.752 1.00 96.06 72 ASN A O 1
ATOM 561 N N . GLU A 1 73 ? -2.007 -6.544 -20.094 1.00 94.50 73 GLU A N 1
ATOM 562 C CA . GLU A 1 73 ? -3.281 -7.255 -20.237 1.00 94.50 73 GLU A CA 1
ATOM 563 C C . GLU A 1 73 ? -3.797 -7.831 -18.910 1.00 94.50 73 GLU A C 1
ATOM 565 O O . GLU A 1 73 ? -5.004 -7.819 -18.654 1.00 94.50 73 GLU A O 1
ATOM 570 N N . PHE A 1 74 ? -2.901 -8.298 -18.036 1.00 94.50 74 PHE A N 1
ATOM 571 C CA . PHE A 1 74 ? -3.250 -8.745 -16.690 1.00 94.50 74 PHE A CA 1
ATOM 572 C C . PHE A 1 74 ? -3.963 -7.638 -15.905 1.00 94.50 74 PHE A C 1
ATOM 574 O O . PHE A 1 74 ? -5.034 -7.884 -15.346 1.00 94.50 74 PHE A O 1
ATOM 581 N N . VAL A 1 75 ? -3.427 -6.412 -15.917 1.00 95.31 75 VAL A N 1
ATOM 582 C CA . VAL A 1 75 ? -4.073 -5.272 -15.250 1.00 95.31 75 VAL A CA 1
ATOM 583 C C . VAL A 1 75 ? -5.371 -4.899 -15.954 1.00 95.31 75 VAL A C 1
ATOM 585 O O . VAL A 1 75 ? -6.396 -4.765 -15.290 1.00 95.31 75 VAL A O 1
ATOM 588 N N . ARG A 1 76 ? -5.393 -4.837 -17.292 1.00 95.19 76 ARG A N 1
ATOM 589 C CA . ARG A 1 76 ? -6.620 -4.508 -18.041 1.00 95.19 76 ARG A CA 1
ATOM 590 C C . ARG A 1 76 ? -7.808 -5.401 -17.689 1.00 95.19 76 ARG A C 1
ATOM 592 O O . ARG A 1 76 ? -8.931 -4.907 -17.684 1.00 95.19 76 ARG A O 1
ATOM 599 N N . ARG A 1 77 ? -7.570 -6.682 -17.384 1.00 93.44 77 ARG A N 1
ATOM 600 C CA . ARG A 1 77 ? -8.598 -7.678 -17.019 1.00 93.44 77 ARG A CA 1
ATOM 601 C C . ARG A 1 77 ? -8.983 -7.696 -15.534 1.00 93.44 77 ARG A C 1
ATOM 603 O O . ARG A 1 77 ? -9.683 -8.616 -15.111 1.00 93.44 77 ARG A O 1
ATOM 610 N N . GLY A 1 78 ? -8.517 -6.739 -14.733 1.00 92.62 78 GLY A N 1
ATOM 611 C CA . GLY A 1 78 ? -8.839 -6.666 -13.304 1.00 92.62 78 GLY A CA 1
ATOM 612 C C . GLY A 1 78 ? -7.730 -7.137 -12.366 1.00 92.62 78 GLY A C 1
ATOM 613 O O . GLY A 1 78 ? -7.956 -7.218 -11.160 1.00 92.62 78 GLY A O 1
ATOM 614 N N . GLY A 1 79 ? -6.544 -7.460 -12.884 1.00 93.94 79 GLY A N 1
ATOM 615 C CA . GLY A 1 79 ? -5.371 -7.742 -12.063 1.00 93.94 79 GLY A CA 1
ATOM 616 C C . GLY A 1 79 ? -4.869 -6.497 -11.326 1.00 93.94 79 GLY A C 1
ATOM 617 O O . GLY A 1 79 ? -4.969 -5.371 -11.819 1.00 93.94 79 GLY A O 1
ATOM 618 N N . GLY A 1 80 ? -4.314 -6.703 -10.134 1.00 96.19 80 GLY A N 1
ATOM 619 C CA . GLY A 1 80 ? -3.656 -5.651 -9.362 1.00 96.19 80 GLY A CA 1
ATOM 620 C C . GLY A 1 80 ? -2.140 -5.687 -9.519 1.00 96.19 80 GLY A C 1
ATOM 621 O O . GLY A 1 80 ? -1.542 -6.755 -9.414 1.00 96.19 80 GLY A O 1
ATOM 622 N N . VAL A 1 81 ? -1.491 -4.539 -9.699 1.00 97.56 81 VAL A N 1
ATOM 623 C CA . VAL A 1 81 ? -0.021 -4.441 -9.719 1.00 97.56 81 VAL A CA 1
ATOM 624 C C . VAL A 1 81 ? 0.452 -3.390 -8.723 1.00 97.56 81 VAL A C 1
ATOM 626 O O . VAL A 1 81 ? -0.050 -2.269 -8.711 1.00 97.56 81 VAL A O 1
ATOM 629 N N . VAL A 1 82 ? 1.449 -3.751 -7.917 1.00 98.62 82 VAL A N 1
ATOM 630 C CA . VAL A 1 82 ? 2.206 -2.844 -7.053 1.00 98.62 82 VAL A CA 1
ATOM 631 C C . VAL A 1 82 ? 3.681 -2.951 -7.427 1.00 98.62 82 VAL A C 1
ATOM 633 O O . VAL A 1 82 ? 4.296 -4.002 -7.249 1.00 98.62 82 VAL A O 1
ATOM 636 N N . LEU A 1 83 ? 4.254 -1.871 -7.946 1.00 98.50 83 LEU A N 1
ATOM 637 C CA . LEU A 1 83 ? 5.671 -1.785 -8.293 1.00 98.50 83 LEU A CA 1
ATOM 638 C C . LEU A 1 83 ? 6.431 -0.992 -7.227 1.00 98.50 83 LEU A C 1
ATOM 640 O O . LEU A 1 83 ? 5.966 0.057 -6.777 1.00 98.50 83 LEU A O 1
ATOM 644 N N . LEU A 1 84 ? 7.598 -1.499 -6.828 1.00 98.50 84 LEU A N 1
ATOM 645 C CA . LEU A 1 84 ? 8.472 -0.880 -5.831 1.00 98.50 84 LEU A CA 1
ATOM 646 C C . LEU A 1 84 ? 9.753 -0.321 -6.463 1.00 98.50 84 LEU A C 1
ATOM 648 O O . LEU A 1 84 ? 10.255 -0.856 -7.456 1.00 98.50 84 LEU A O 1
ATOM 652 N N . HIS A 1 85 ? 10.320 0.713 -5.845 1.00 97.06 85 HIS A N 1
ATOM 653 C CA . HIS A 1 85 ? 11.604 1.316 -6.193 1.00 97.06 85 HIS A CA 1
ATOM 654 C C . HIS A 1 85 ? 11.744 1.592 -7.709 1.00 97.06 85 HIS A C 1
ATOM 656 O O . HIS A 1 85 ? 10.837 2.146 -8.340 1.00 97.06 85 HIS A O 1
ATOM 662 N N . GLY A 1 86 ? 12.868 1.191 -8.308 1.00 95.94 86 GLY A N 1
ATOM 663 C CA . GLY A 1 86 ? 13.205 1.379 -9.717 1.00 95.94 86 GLY A CA 1
ATOM 664 C C . GLY A 1 86 ? 12.488 0.466 -10.701 1.00 95.94 86 GLY A C 1
ATOM 665 O O . GLY A 1 86 ? 12.753 0.570 -11.896 1.00 95.94 86 GLY A O 1
ATOM 666 N N . THR A 1 87 ? 11.568 -0.389 -10.246 1.00 97.31 87 THR A N 1
ATOM 667 C CA . THR A 1 87 ? 10.908 -1.371 -11.120 1.00 97.31 87 THR A CA 1
ATOM 668 C C . THR A 1 87 ? 10.202 -0.706 -12.290 1.00 97.31 87 THR A C 1
ATOM 670 O O . THR A 1 87 ? 10.405 -1.098 -13.436 1.00 97.31 87 THR A O 1
ATOM 673 N N . LEU A 1 88 ? 9.444 0.368 -12.042 1.00 96.81 88 LEU A N 1
ATOM 674 C CA . LEU A 1 88 ? 8.813 1.118 -13.126 1.00 96.81 88 LEU A CA 1
ATOM 675 C C . LEU A 1 88 ? 9.842 1.804 -14.038 1.00 96.81 88 LEU A C 1
ATOM 677 O O . LEU A 1 88 ? 9.626 1.862 -15.245 1.00 96.81 88 LEU A O 1
ATOM 681 N N . ALA A 1 89 ? 10.964 2.296 -13.506 1.00 95.50 89 ALA A N 1
ATOM 682 C CA . ALA A 1 89 ? 12.010 2.909 -14.328 1.00 95.50 89 ALA A CA 1
ATOM 683 C C . ALA A 1 89 ? 12.602 1.897 -15.319 1.00 95.50 89 ALA A C 1
ATOM 685 O O . ALA A 1 89 ? 12.774 2.219 -16.489 1.00 95.50 89 ALA A O 1
ATOM 686 N N . THR A 1 90 ? 12.841 0.661 -14.872 1.00 95.44 90 THR A N 1
ATOM 687 C CA . THR A 1 90 ? 13.333 -0.423 -15.731 1.00 95.44 90 THR A CA 1
ATOM 688 C C . THR A 1 90 ? 12.259 -0.937 -16.689 1.00 95.44 90 THR A C 1
ATOM 690 O O . THR A 1 90 ? 12.511 -1.097 -17.877 1.00 95.44 90 THR A O 1
ATOM 693 N N . TRP A 1 91 ? 11.054 -1.223 -16.200 1.00 96.50 91 TRP A N 1
ATOM 694 C CA . TRP A 1 91 ? 10.039 -1.908 -17.004 1.00 96.50 91 TRP A CA 1
ATOM 695 C C . TRP A 1 91 ? 9.312 -0.987 -17.969 1.00 96.50 91 TRP A C 1
ATOM 697 O O . TRP A 1 91 ? 8.884 -1.442 -19.030 1.00 96.50 91 TRP A O 1
ATOM 707 N N . SER A 1 92 ? 9.185 0.300 -17.630 1.00 95.06 92 SER A N 1
ATOM 708 C CA . SER A 1 92 ? 8.509 1.247 -18.509 1.00 95.06 92 SER A CA 1
ATOM 709 C C . SER A 1 92 ? 9.231 1.421 -19.832 1.00 95.06 92 SER A C 1
ATOM 711 O O . SER A 1 92 ? 8.570 1.868 -20.751 1.00 95.06 92 SER A O 1
ATOM 713 N N . GLU A 1 93 ? 10.508 1.035 -20.003 1.00 92.69 93 GLU A N 1
ATOM 714 C CA . GLU A 1 93 ? 11.209 1.020 -21.306 1.00 92.69 93 GLU A CA 1
ATOM 715 C C . GLU A 1 93 ? 10.345 0.427 -22.435 1.00 92.69 93 GLU A C 1
ATOM 717 O O . GLU A 1 93 ? 10.354 0.960 -23.544 1.00 92.69 93 GLU A O 1
ATOM 722 N N . HIS A 1 94 ? 9.494 -0.557 -22.124 1.00 95.88 94 HIS A N 1
ATOM 723 C CA . HIS A 1 94 ? 8.447 -1.046 -23.023 1.00 95.88 94 HIS A CA 1
ATOM 724 C C . HIS A 1 94 ? 7.178 -0.193 -22.985 1.00 95.88 94 HIS A C 1
ATOM 726 O O . HIS A 1 94 ? 6.590 0.035 -21.925 1.00 95.88 94 HIS A O 1
ATOM 732 N N . ASP A 1 95 ? 6.677 0.187 -24.162 1.00 95.38 95 ASP A N 1
ATOM 733 C CA . ASP A 1 95 ? 5.490 1.043 -24.290 1.00 95.38 95 ASP A CA 1
ATOM 734 C C . ASP A 1 95 ? 4.232 0.459 -23.636 1.00 95.38 95 ASP A C 1
ATOM 736 O O . ASP A 1 95 ? 3.452 1.213 -23.065 1.00 95.38 95 ASP A O 1
ATOM 740 N N . ALA A 1 96 ? 4.069 -0.869 -23.619 1.00 96.38 96 ALA A N 1
ATOM 741 C CA . ALA A 1 96 ? 2.945 -1.520 -22.939 1.00 96.38 96 ALA A CA 1
ATOM 742 C C . ALA A 1 96 ? 2.919 -1.221 -21.425 1.00 96.38 96 ALA A C 1
ATOM 744 O O . ALA A 1 96 ? 1.857 -1.000 -20.845 1.00 96.38 96 ALA A O 1
ATOM 745 N N . VAL A 1 97 ? 4.088 -1.166 -20.778 1.00 96.94 97 VAL A N 1
ATOM 746 C CA . VAL A 1 97 ? 4.195 -0.818 -19.352 1.00 96.94 97 VAL A CA 1
ATOM 747 C C . VAL A 1 97 ? 4.037 0.687 -19.157 1.00 96.94 97 VAL A C 1
ATOM 749 O O . VAL A 1 97 ? 3.393 1.113 -18.200 1.00 96.94 97 VAL A O 1
ATOM 752 N N . ALA A 1 98 ? 4.589 1.501 -20.061 1.00 95.00 98 ALA A N 1
ATOM 753 C CA . ALA A 1 98 ? 4.421 2.951 -20.007 1.00 95.00 98 ALA A CA 1
ATOM 754 C C . ALA A 1 98 ? 2.952 3.377 -20.182 1.00 95.00 98 ALA A C 1
ATOM 756 O O . ALA A 1 98 ? 2.514 4.303 -19.504 1.00 95.00 98 ALA A O 1
ATOM 757 N N . GLU A 1 99 ? 2.178 2.691 -21.027 1.00 95.00 99 GLU A N 1
ATOM 758 C CA . GLU A 1 99 ? 0.732 2.897 -21.190 1.00 95.00 99 GLU A CA 1
ATOM 759 C C . GLU A 1 99 ? -0.035 2.550 -19.904 1.00 95.00 99 GLU A C 1
ATOM 761 O O . GLU A 1 99 ? -0.856 3.341 -19.424 1.00 95.00 99 GLU A O 1
ATOM 766 N N . MET A 1 100 ? 0.264 1.388 -19.313 1.00 95.31 100 MET A N 1
ATOM 767 C CA . MET A 1 100 ? -0.326 0.941 -18.050 1.00 95.31 100 MET A CA 1
ATOM 768 C C . MET A 1 100 ? -0.066 1.950 -16.922 1.00 95.31 100 MET A C 1
ATOM 770 O O . MET A 1 100 ? -0.993 2.375 -16.225 1.00 95.31 100 MET A O 1
ATOM 774 N N . ALA A 1 101 ? 1.192 2.361 -16.764 1.00 95.50 101 ALA A N 1
ATOM 775 C CA . ALA A 1 101 ? 1.615 3.317 -15.747 1.00 95.50 101 ALA A CA 1
ATOM 776 C C . ALA A 1 101 ? 1.130 4.746 -16.049 1.00 95.50 101 ALA A C 1
ATOM 778 O O . ALA A 1 101 ? 0.921 5.546 -15.140 1.00 95.50 101 ALA A O 1
ATOM 779 N N . GLY A 1 102 ? 0.944 5.084 -17.326 1.00 93.88 102 GLY A N 1
ATOM 780 C CA . GLY A 1 102 ? 0.707 6.452 -17.786 1.00 93.88 102 GLY A CA 1
ATOM 781 C C . GLY A 1 102 ? 1.923 7.368 -17.615 1.00 93.88 102 GLY A C 1
ATOM 782 O O . GLY A 1 102 ? 1.803 8.578 -17.787 1.00 93.88 102 GLY A O 1
ATOM 783 N N . TRP A 1 103 ? 3.083 6.823 -17.235 1.00 88.88 103 TRP A N 1
ATOM 784 C CA . TRP A 1 103 ? 4.247 7.604 -16.830 1.00 88.88 103 TRP A CA 1
ATOM 785 C C . TRP A 1 103 ? 5.549 6.789 -16.914 1.00 88.88 103 TRP A C 1
ATOM 787 O O . TRP A 1 103 ? 5.559 5.572 -16.725 1.00 88.88 103 TRP A O 1
ATOM 797 N N . ARG A 1 104 ? 6.662 7.481 -17.186 1.00 91.06 104 ARG A N 1
ATOM 798 C CA . ARG A 1 104 ? 8.033 6.954 -17.219 1.00 91.06 104 ARG A CA 1
ATOM 799 C C . ARG A 1 104 ? 8.871 7.649 -16.145 1.00 91.06 104 ARG A C 1
ATOM 801 O O . ARG A 1 104 ? 8.970 8.877 -16.133 1.00 91.06 104 ARG A O 1
ATOM 808 N N . LEU A 1 105 ? 9.483 6.867 -15.257 1.00 89.25 105 LEU A N 1
ATOM 809 C CA . LEU A 1 105 ? 10.406 7.400 -14.254 1.00 89.25 105 LEU A CA 1
ATOM 810 C C . LEU A 1 105 ? 11.740 7.778 -14.899 1.00 89.25 105 LEU A C 1
ATOM 812 O O . LEU A 1 105 ? 12.248 7.063 -15.761 1.00 89.25 105 LEU A O 1
ATOM 816 N N . GLY A 1 106 ? 12.315 8.896 -14.460 1.00 87.56 106 GLY A N 1
ATOM 817 C CA . GLY A 1 106 ? 13.676 9.270 -14.814 1.00 87.56 106 GLY A CA 1
ATOM 818 C C . GLY A 1 106 ? 14.714 8.503 -13.996 1.00 87.56 106 GLY A C 1
ATOM 819 O O . GLY A 1 106 ? 14.451 7.451 -13.419 1.00 87.56 106 GLY A O 1
ATOM 820 N N . ARG A 1 107 ? 15.930 9.048 -13.935 1.00 87.56 107 ARG A N 1
ATOM 821 C CA . ARG A 1 107 ? 17.013 8.464 -13.134 1.00 87.56 107 ARG A CA 1
ATOM 822 C C . ARG A 1 107 ? 16.816 8.744 -11.638 1.00 87.56 107 ARG A C 1
ATOM 824 O O . ARG A 1 107 ? 16.275 9.803 -11.298 1.00 87.56 107 ARG A O 1
ATOM 831 N N . PRO A 1 108 ? 17.300 7.851 -10.756 1.00 93.06 108 PRO A N 1
ATOM 832 C CA . PRO A 1 108 ? 17.328 8.129 -9.331 1.00 93.06 108 PRO A CA 1
ATOM 833 C C . PRO A 1 108 ? 18.303 9.271 -9.015 1.00 93.06 108 PRO A C 1
ATOM 835 O O . PRO A 1 108 ? 19.371 9.408 -9.621 1.00 93.06 108 PRO A O 1
ATOM 838 N N . ALA A 1 109 ? 17.918 10.104 -8.056 1.00 93.69 109 ALA A N 1
ATOM 839 C CA . ALA A 1 109 ? 18.813 10.985 -7.328 1.00 93.69 109 ALA A CA 1
ATOM 840 C C . ALA A 1 109 ? 19.703 10.172 -6.363 1.00 93.69 109 ALA A C 1
ATOM 842 O O . ALA A 1 109 ? 19.353 9.039 -6.037 1.00 93.69 109 ALA A O 1
ATOM 843 N N . PRO A 1 110 ? 20.832 10.731 -5.880 1.00 94.56 110 PRO A N 1
ATOM 844 C CA . PRO A 1 110 ? 21.666 10.054 -4.891 1.00 94.56 110 PRO A CA 1
ATOM 845 C C . PRO A 1 110 ? 20.886 9.669 -3.629 1.00 94.56 110 PRO A C 1
ATOM 847 O O . PRO A 1 110 ? 20.022 10.431 -3.192 1.00 94.56 110 PRO A O 1
ATOM 850 N N . LEU A 1 111 ? 21.264 8.537 -3.028 1.00 95.62 111 LEU A N 1
ATOM 851 C CA . LEU A 1 111 ? 20.758 8.076 -1.735 1.00 95.62 111 LEU A CA 1
ATOM 852 C C . LEU A 1 111 ? 20.865 9.183 -0.677 1.00 95.62 111 LEU A C 1
ATOM 854 O O . LEU A 1 111 ? 21.928 9.789 -0.498 1.00 95.62 111 LEU A O 1
ATOM 858 N N . THR A 1 112 ? 19.758 9.466 0.002 1.00 95.06 112 THR A N 1
ATOM 859 C CA . THR A 1 112 ? 19.670 10.565 0.967 1.00 95.06 112 THR A CA 1
ATOM 860 C C . THR A 1 112 ? 18.458 10.403 1.884 1.00 95.06 112 THR A C 1
ATOM 862 O O . THR A 1 112 ? 17.558 9.617 1.595 1.00 95.06 112 THR A O 1
ATOM 865 N N . GLU A 1 113 ? 18.409 11.162 2.979 1.00 95.38 113 GLU A N 1
ATOM 866 C CA . GLU A 1 113 ? 17.198 11.252 3.793 1.00 95.38 113 GLU A CA 1
ATOM 867 C C . GLU A 1 113 ? 16.131 12.057 3.040 1.00 95.38 113 GLU A C 1
ATOM 869 O O . GLU A 1 113 ? 16.326 13.218 2.667 1.00 95.38 113 GLU A O 1
ATOM 874 N N . LEU A 1 114 ? 14.983 11.427 2.824 1.00 95.62 114 LEU A N 1
ATOM 875 C CA . LEU A 1 114 ? 13.808 12.014 2.211 1.00 95.62 114 LEU A CA 1
ATOM 876 C C . LEU A 1 114 ? 12.765 12.310 3.283 1.00 95.62 114 LEU A C 1
ATOM 878 O O . LEU A 1 114 ? 12.459 11.474 4.133 1.00 95.62 114 LEU A O 1
ATOM 882 N N . VAL A 1 115 ? 12.168 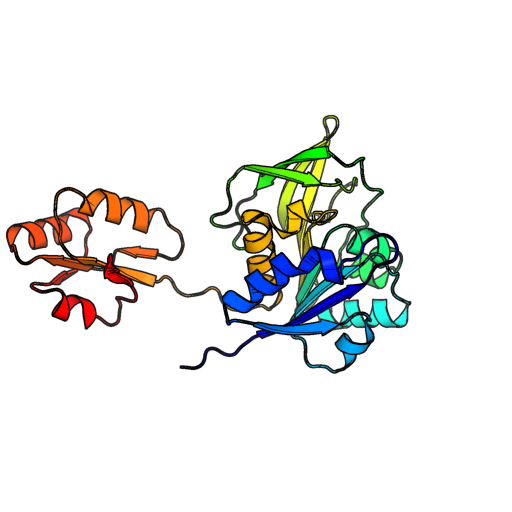13.494 3.179 1.00 96.62 115 VAL A N 1
ATOM 883 C CA . VAL A 1 115 ? 10.985 13.879 3.948 1.00 96.62 115 VAL A CA 1
ATOM 884 C C . VAL A 1 115 ? 9.763 13.698 3.054 1.00 96.62 115 VAL A C 1
ATOM 886 O O . VAL A 1 115 ? 9.504 14.502 2.152 1.00 96.62 115 VAL A O 1
ATOM 889 N N . ILE A 1 116 ? 9.042 12.606 3.285 1.00 97.81 116 ILE A N 1
ATOM 890 C CA . ILE A 1 116 ? 7.889 12.187 2.497 1.00 97.81 116 ILE A CA 1
ATOM 891 C C . ILE A 1 116 ? 6.623 12.777 3.105 1.00 97.81 116 ILE A C 1
ATOM 893 O O . ILE A 1 116 ? 6.285 12.482 4.247 1.00 97.81 116 ILE A O 1
ATOM 897 N N . ARG A 1 117 ? 5.891 13.566 2.322 1.00 98.19 117 ARG A N 1
ATOM 898 C CA . ARG A 1 117 ? 4.540 14.028 2.651 1.00 98.19 117 ARG A CA 1
ATOM 899 C C . ARG A 1 117 ? 3.510 13.021 2.168 1.00 98.19 117 ARG A C 1
ATOM 901 O O . ARG A 1 117 ? 3.573 12.572 1.019 1.00 98.19 117 ARG A O 1
ATOM 908 N N . VAL A 1 118 ? 2.549 12.722 3.031 1.00 98.38 118 VAL A N 1
ATOM 909 C CA . VAL A 1 118 ? 1.511 11.717 2.797 1.00 98.38 118 VAL A CA 1
ATOM 910 C C . VAL A 1 118 ? 0.183 12.397 2.458 1.00 98.38 118 VAL A C 1
ATOM 912 O O . VAL A 1 118 ? -0.257 13.295 3.172 1.00 98.38 118 VAL A O 1
ATOM 915 N N . ALA A 1 119 ? -0.445 11.991 1.352 1.00 97.44 119 ALA A N 1
ATOM 916 C CA . ALA A 1 119 ? -1.765 12.473 0.948 1.00 97.44 119 ALA A CA 1
ATOM 917 C C . ALA A 1 119 ? -2.892 11.718 1.671 1.00 97.44 119 ALA A C 1
ATOM 919 O O . ALA A 1 119 ? -2.690 10.602 2.150 1.00 97.44 119 ALA A O 1
ATOM 920 N N . ASP A 1 120 ? -4.090 12.302 1.711 1.00 95.00 120 ASP A N 1
ATOM 921 C CA . ASP A 1 120 ? -5.288 11.631 2.221 1.00 95.00 120 ASP A CA 1
ATOM 922 C C . ASP A 1 120 ? -5.835 10.642 1.180 1.00 95.00 120 ASP A C 1
ATOM 924 O O . ASP A 1 120 ? -6.250 11.035 0.088 1.00 95.00 120 ASP A O 1
ATOM 928 N N . HIS A 1 121 ? -5.770 9.346 1.491 1.00 94.81 121 HIS A N 1
ATOM 929 C CA . HIS A 1 121 ? -6.225 8.259 0.629 1.00 94.81 121 HIS A CA 1
ATOM 930 C C . HIS A 1 121 ? -6.410 6.966 1.452 1.00 94.81 121 HIS A C 1
ATOM 932 O O . HIS A 1 121 ? -5.651 6.728 2.396 1.00 94.81 121 HIS A O 1
ATOM 938 N N . PRO A 1 122 ? -7.322 6.042 1.084 1.00 91.38 122 PRO A N 1
ATOM 939 C CA . PRO A 1 122 ? -7.471 4.760 1.788 1.00 91.38 122 PRO A CA 1
ATOM 940 C C . PRO A 1 122 ? -6.176 3.932 1.912 1.00 91.38 122 PRO A C 1
ATOM 942 O O . PRO A 1 122 ? -5.990 3.188 2.873 1.00 91.38 122 PRO A O 1
ATOM 945 N N . VAL A 1 123 ? -5.251 4.068 0.954 1.00 95.38 123 VAL A N 1
ATOM 946 C CA . VAL A 1 123 ? -3.932 3.397 0.989 1.00 95.38 123 VAL A CA 1
ATOM 947 C C . VAL A 1 123 ? -2.997 3.997 2.047 1.00 95.38 123 VAL A C 1
ATOM 949 O O . VAL A 1 123 ? -2.157 3.288 2.601 1.00 95.38 123 VAL A O 1
ATOM 952 N N . THR A 1 124 ? -3.143 5.282 2.352 1.00 96.25 124 THR A N 1
ATOM 953 C CA . THR A 1 124 ? -2.266 6.048 3.250 1.00 96.25 124 THR A CA 1
ATOM 954 C C . THR A 1 124 ? -2.903 6.352 4.609 1.00 96.25 124 THR A C 1
ATOM 956 O O . THR A 1 124 ? -2.263 6.933 5.482 1.00 96.25 124 THR A O 1
ATOM 959 N N . GLU A 1 125 ? -4.140 5.915 4.829 1.00 91.31 125 GLU A N 1
ATOM 960 C CA . GLU A 1 125 ? -4.882 6.102 6.074 1.00 91.31 125 GLU A CA 1
ATOM 961 C C . GLU A 1 125 ? -4.078 5.632 7.304 1.00 91.31 125 GLU A C 1
ATOM 963 O O . GLU A 1 125 ? -3.486 4.554 7.297 1.00 91.31 125 GLU A O 1
ATOM 968 N N . ARG A 1 126 ? -4.051 6.400 8.402 1.00 89.94 126 ARG A N 1
ATOM 969 C CA . ARG A 1 126 ? -3.266 6.087 9.623 1.00 89.94 126 ARG A CA 1
ATOM 970 C C . ARG A 1 126 ? -1.757 5.888 9.385 1.00 89.94 126 ARG A C 1
ATOM 972 O O . ARG A 1 126 ? -1.115 5.178 10.164 1.00 89.94 126 ARG A O 1
ATOM 979 N N . LEU A 1 127 ? -1.207 6.439 8.307 1.00 95.44 127 LEU A N 1
ATOM 980 C CA . LEU A 1 127 ? 0.223 6.724 8.240 1.00 95.44 127 LEU A CA 1
ATOM 981 C C . LEU A 1 127 ? 0.504 8.075 8.901 1.00 95.44 127 LEU A C 1
ATOM 983 O O . LEU A 1 127 ? -0.389 8.921 9.014 1.00 95.44 127 LEU A O 1
ATOM 987 N N . SER A 1 128 ? 1.742 8.281 9.337 1.00 95.50 128 SER A N 1
ATOM 988 C CA . SER A 1 128 ? 2.190 9.611 9.754 1.00 95.50 128 SER A CA 1
ATOM 989 C C . SER A 1 128 ? 2.052 10.596 8.582 1.00 95.50 128 SER A C 1
ATOM 991 O O . SER A 1 128 ? 2.362 10.224 7.452 1.00 95.50 128 SER A O 1
ATOM 993 N N . PRO A 1 129 ? 1.634 11.856 8.809 1.00 95.81 129 PRO A N 1
ATOM 994 C CA . PRO A 1 129 ? 1.506 12.847 7.731 1.00 95.81 129 PRO A CA 1
ATOM 995 C C . PRO A 1 129 ? 2.853 13.167 7.058 1.00 95.81 129 PRO A C 1
ATOM 997 O O . PRO A 1 129 ? 2.894 13.609 5.907 1.00 95.81 129 PRO A O 1
ATOM 1000 N N . GLU A 1 130 ? 3.949 12.925 7.781 1.00 96.50 130 GLU A N 1
ATOM 1001 C CA . GLU A 1 130 ? 5.322 13.012 7.308 1.00 96.50 130 GLU A CA 1
ATOM 1002 C C . GLU A 1 130 ? 6.085 11.738 7.703 1.00 96.50 130 GLU A C 1
ATOM 1004 O O . GLU A 1 130 ? 6.021 11.311 8.857 1.00 96.50 130 GLU A O 1
ATOM 1009 N N . ILE A 1 131 ? 6.810 11.142 6.755 1.00 96.44 131 ILE A N 1
ATOM 1010 C CA . ILE A 1 131 ? 7.667 9.966 6.964 1.00 96.44 131 ILE A CA 1
ATOM 1011 C C . ILE A 1 131 ? 9.095 10.347 6.574 1.00 96.44 131 ILE A C 1
ATOM 1013 O O . ILE A 1 131 ? 9.312 10.929 5.511 1.00 96.44 131 ILE A O 1
ATOM 1017 N N . ARG A 1 132 ? 10.074 10.014 7.419 1.00 95.69 132 ARG A N 1
ATOM 1018 C CA . ARG A 1 132 ? 11.501 10.182 7.109 1.00 95.69 132 ARG A CA 1
ATOM 1019 C C . ARG A 1 132 ? 12.106 8.838 6.766 1.00 95.69 132 ARG A C 1
ATOM 1021 O O . ARG A 1 132 ? 11.976 7.899 7.545 1.00 95.69 132 ARG A O 1
ATOM 1028 N N . VAL A 1 133 ? 12.750 8.753 5.612 1.00 95.06 133 VAL A N 1
ATOM 1029 C CA . VAL A 1 133 ? 13.335 7.508 5.108 1.00 95.06 133 VAL A CA 1
ATOM 1030 C C . VAL A 1 133 ? 14.605 7.813 4.327 1.00 95.06 133 VAL A C 1
ATOM 1032 O O . VAL A 1 133 ? 14.640 8.775 3.567 1.00 95.06 133 VAL A O 1
ATOM 1035 N N . GLU A 1 134 ? 15.651 7.011 4.510 1.00 95.19 134 GLU A N 1
ATOM 1036 C CA . GLU A 1 134 ? 16.842 7.069 3.661 1.00 95.19 134 GLU A CA 1
ATOM 1037 C C . GLU A 1 134 ? 16.609 6.202 2.418 1.00 95.19 134 GLU A C 1
ATOM 1039 O O . GLU A 1 134 ? 16.534 4.977 2.516 1.00 95.19 134 GLU A O 1
ATOM 1044 N N . ASP A 1 135 ? 16.439 6.833 1.258 1.00 96.56 135 ASP A N 1
ATOM 1045 C CA . ASP A 1 135 ? 16.156 6.146 -0.007 1.00 96.56 135 ASP A CA 1
ATOM 1046 C C . ASP A 1 135 ? 16.613 6.996 -1.207 1.00 96.56 135 ASP A C 1
ATOM 1048 O O . ASP A 1 135 ? 17.094 8.125 -1.058 1.00 96.56 135 ASP A O 1
ATOM 1052 N N . GLU A 1 136 ? 16.486 6.451 -2.412 1.00 95.69 136 GLU A N 1
ATOM 1053 C CA . GLU A 1 136 ? 16.678 7.204 -3.649 1.00 95.69 136 GLU A CA 1
ATOM 1054 C C . GLU A 1 136 ? 15.346 7.769 -4.149 1.00 95.69 136 GLU A C 1
ATOM 1056 O O . GLU A 1 136 ? 14.289 7.147 -4.042 1.00 95.69 136 GLU A O 1
ATOM 1061 N N . LEU A 1 137 ? 15.401 8.952 -4.761 1.00 95.31 137 LEU A N 1
ATOM 1062 C CA . LEU A 1 137 ? 14.233 9.598 -5.349 1.00 95.31 137 LEU A CA 1
ATOM 1063 C C . LEU A 1 137 ? 14.299 9.555 -6.875 1.00 95.31 137 LEU A C 1
ATOM 1065 O O . LEU A 1 137 ? 15.206 10.130 -7.474 1.00 95.31 137 LEU A O 1
ATOM 1069 N N . TYR A 1 138 ? 13.306 8.946 -7.516 1.00 94.44 138 TYR A N 1
ATOM 1070 C CA . TYR A 1 138 ? 13.176 8.958 -8.974 1.00 94.44 138 TYR A CA 1
ATOM 1071 C C . TYR A 1 138 ? 12.591 10.293 -9.445 1.00 94.44 138 TYR A C 1
ATOM 1073 O O . TYR A 1 138 ? 11.467 10.646 -9.092 1.00 94.44 138 TYR A O 1
ATOM 1081 N N . LEU A 1 139 ? 13.362 11.044 -10.236 1.00 90.56 139 LEU A N 1
ATOM 1082 C CA . LEU A 1 139 ? 12.967 12.37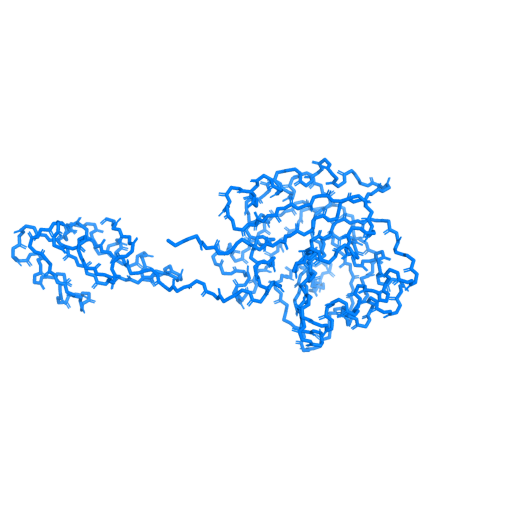3 -10.713 1.00 90.56 139 LEU A CA 1
ATOM 1083 C C . LEU A 1 139 ? 12.141 12.291 -11.994 1.00 90.56 139 LEU A C 1
ATOM 1085 O O . LEU A 1 139 ? 12.409 11.451 -12.856 1.00 90.56 139 LEU A O 1
ATOM 1089 N N . SER A 1 140 ? 11.164 13.186 -12.149 1.00 85.12 140 SER A N 1
ATOM 1090 C CA . SER A 1 140 ? 10.317 13.209 -13.346 1.00 85.12 140 SER A CA 1
ATOM 1091 C C . SER A 1 140 ? 9.458 14.472 -13.495 1.00 85.12 140 SER A C 1
ATOM 1093 O O . SER A 1 140 ? 9.450 15.339 -12.622 1.00 85.12 140 SER A O 1
ATOM 1095 N N . GLU A 1 141 ? 8.651 14.487 -14.560 1.00 83.56 141 GLU A N 1
ATOM 1096 C CA . GLU A 1 141 ? 7.554 15.436 -14.781 1.00 83.56 141 GLU A CA 1
ATOM 1097 C C . GLU A 1 141 ? 6.232 15.057 -14.064 1.00 83.56 141 GLU A C 1
ATOM 1099 O O . GLU A 1 141 ? 5.370 15.918 -13.908 1.00 83.56 141 GLU A O 1
ATOM 1104 N N . GLY A 1 142 ? 6.093 13.820 -13.561 1.00 83.56 142 GLY A N 1
ATOM 1105 C CA . GLY A 1 142 ? 4.937 13.328 -12.793 1.00 83.56 142 GLY A CA 1
ATOM 1106 C C . GLY A 1 142 ? 3.948 12.423 -13.562 1.00 83.56 142 GLY A C 1
ATOM 1107 O O . GLY A 1 142 ? 4.027 12.323 -14.787 1.00 83.56 142 GLY A O 1
ATOM 1108 N N . PRO A 1 143 ? 3.028 11.737 -12.845 1.00 89.94 143 PRO A N 1
ATOM 1109 C CA . PRO A 1 143 ? 1.974 10.897 -13.425 1.00 89.94 143 PRO A CA 1
ATOM 1110 C C . PRO A 1 143 ? 0.898 11.722 -14.155 1.00 89.94 143 PRO A C 1
ATOM 1112 O O . PRO A 1 143 ? 0.837 12.943 -13.978 1.00 89.94 143 PRO A O 1
ATOM 1115 N N . PRO A 1 144 ? 0.010 11.079 -14.938 1.00 90.38 144 PRO A N 1
ATOM 1116 C CA . PRO A 1 144 ? -1.081 11.777 -15.610 1.00 90.38 144 PRO A CA 1
ATOM 1117 C C . PRO A 1 144 ? -2.099 12.330 -14.595 1.00 90.38 144 PRO A C 1
ATOM 1119 O O . PRO A 1 144 ? -2.172 11.875 -13.454 1.00 90.38 144 PRO A O 1
ATOM 1122 N N . ALA A 1 145 ? -2.883 13.334 -14.998 1.00 90.19 145 ALA A N 1
ATOM 1123 C CA . ALA A 1 145 ? -3.730 14.113 -14.087 1.00 90.19 145 ALA A CA 1
ATOM 1124 C C . ALA A 1 145 ? -4.842 13.297 -13.402 1.00 90.19 145 ALA A C 1
ATOM 1126 O O . ALA A 1 145 ? -5.296 13.673 -12.324 1.00 90.19 145 ALA A O 1
ATOM 1127 N N . GLU A 1 146 ? -5.284 12.197 -14.012 1.00 92.62 146 GLU A N 1
ATOM 1128 C CA . GLU A 1 146 ? -6.281 11.286 -13.447 1.00 92.62 146 GLU A CA 1
ATOM 1129 C C . GLU A 1 146 ? -5.720 10.312 -12.398 1.00 92.62 146 GLU A C 1
ATOM 1131 O O . GLU A 1 146 ? -6.485 9.568 -11.787 1.00 92.62 146 GLU A O 1
ATOM 1136 N N . ALA A 1 147 ? -4.400 10.286 -12.195 1.00 96.62 147 ALA A N 1
ATOM 1137 C CA . ALA A 1 147 ? -3.781 9.486 -11.148 1.00 96.62 147 ALA A CA 1
ATOM 1138 C C . ALA A 1 147 ? -3.959 10.127 -9.765 1.00 96.62 147 ALA A C 1
ATOM 1140 O O . ALA A 1 147 ? -3.836 11.343 -9.598 1.00 96.62 147 ALA A O 1
ATOM 1141 N N . ASN A 1 148 ? -4.139 9.295 -8.741 1.00 97.56 148 ASN A N 1
ATOM 1142 C CA . ASN A 1 148 ? -4.163 9.748 -7.356 1.00 97.56 148 ASN A CA 1
ATOM 1143 C C . ASN A 1 148 ? -2.757 9.657 -6.766 1.00 97.56 148 ASN A C 1
ATOM 1145 O O . ASN A 1 148 ? -2.193 8.576 -6.583 1.00 97.56 148 ASN A O 1
ATOM 1149 N N . VAL A 1 149 ? -2.167 10.813 -6.468 1.00 98.00 149 VAL A N 1
ATOM 1150 C CA . VAL A 1 149 ? -0.849 10.885 -5.832 1.00 98.00 149 VAL A CA 1
ATOM 1151 C C . VAL A 1 149 ? -0.973 10.546 -4.351 1.00 98.00 149 VAL A C 1
ATOM 1153 O O . VAL A 1 149 ? -1.733 11.180 -3.627 1.00 98.00 149 VAL A O 1
ATOM 1156 N N . LEU A 1 150 ? -0.183 9.571 -3.905 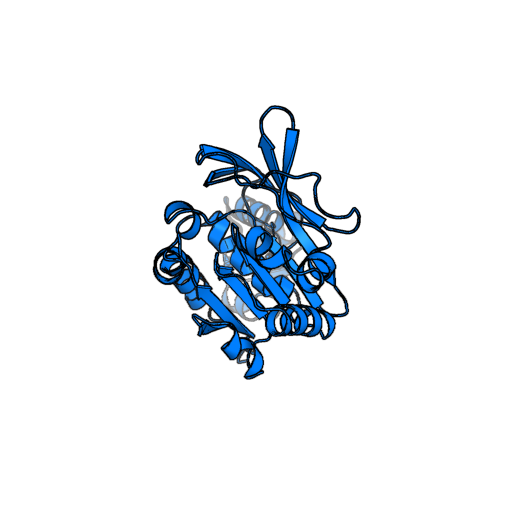1.00 98.44 150 LEU A N 1
ATOM 1157 C CA . LEU A 1 150 ? -0.185 9.068 -2.532 1.00 98.44 150 LEU A CA 1
ATOM 1158 C C . LEU A 1 150 ? 0.914 9.719 -1.693 1.00 98.44 150 LEU A C 1
ATOM 1160 O O . LEU A 1 150 ? 0.681 10.074 -0.541 1.00 98.44 150 LEU A O 1
ATOM 1164 N N . LEU A 1 151 ? 2.109 9.871 -2.271 1.00 98.50 151 LEU A N 1
ATOM 1165 C CA . LEU A 1 151 ? 3.303 10.352 -1.577 1.00 98.50 151 LEU A CA 1
ATOM 1166 C C . LEU A 1 151 ? 4.062 11.377 -2.419 1.00 98.50 151 LEU A C 1
ATOM 1168 O O . LEU A 1 151 ? 4.221 11.198 -3.632 1.00 98.50 151 LEU A O 1
ATOM 1172 N N . ARG A 1 152 ? 4.595 12.411 -1.764 1.00 97.88 152 ARG A N 1
ATOM 1173 C CA . ARG A 1 152 ? 5.418 13.461 -2.386 1.00 97.88 152 ARG A CA 1
ATOM 1174 C C . ARG A 1 152 ? 6.675 13.752 -1.577 1.00 97.88 152 ARG A C 1
ATOM 1176 O O . ARG A 1 152 ? 6.652 13.658 -0.355 1.00 97.88 152 ARG A O 1
ATOM 1183 N N . ALA A 1 153 ? 7.744 14.173 -2.242 1.00 96.88 153 ALA A N 1
ATOM 1184 C CA . ALA A 1 153 ? 8.970 14.644 -1.604 1.00 96.88 153 ALA A CA 1
ATOM 1185 C C . ALA A 1 153 ? 9.454 15.940 -2.258 1.00 96.88 153 ALA A C 1
ATOM 1187 O O . ALA A 1 153 ? 9.400 16.096 -3.477 1.00 96.88 153 ALA A O 1
ATOM 1188 N N . SER A 1 154 ? 9.967 16.871 -1.454 1.00 93.75 154 SER A N 1
ATOM 1189 C CA . SER A 1 154 ? 10.632 18.060 -1.994 1.00 93.75 154 SER A CA 1
ATOM 1190 C C . SER A 1 154 ? 12.075 17.733 -2.373 1.00 93.75 154 SER A C 1
ATOM 1192 O O . SER A 1 154 ? 12.850 17.290 -1.531 1.00 93.75 154 SER A O 1
ATOM 1194 N N . TRP A 1 155 ? 12.466 18.027 -3.610 1.00 92.38 155 TRP A N 1
ATOM 1195 C CA . TRP A 1 155 ? 13.829 17.846 -4.103 1.00 92.38 155 TRP A CA 1
ATOM 1196 C C . TRP A 1 155 ? 14.285 19.051 -4.911 1.00 92.38 155 TRP A C 1
ATOM 1198 O O . TRP A 1 155 ? 13.688 19.373 -5.935 1.00 92.38 155 TRP A O 1
ATOM 1208 N N . ARG A 1 156 ? 15.356 19.724 -4.472 1.00 90.31 156 ARG A N 1
ATOM 1209 C CA . ARG A 1 156 ? 15.939 20.894 -5.165 1.00 90.31 156 ARG A CA 1
ATOM 1210 C C . ARG A 1 156 ? 14.881 21.910 -5.629 1.00 90.31 156 ARG A C 1
ATOM 1212 O O . ARG A 1 156 ? 14.852 22.293 -6.793 1.00 90.31 156 ARG A O 1
ATOM 1219 N N . PHE A 1 157 ? 14.007 22.323 -4.709 1.00 88.00 157 PHE A N 1
ATOM 1220 C CA . PHE A 1 157 ? 12.897 23.262 -4.955 1.00 88.00 157 PHE A CA 1
ATOM 1221 C C . PHE A 1 157 ? 11.798 22.766 -5.910 1.00 88.00 157 PHE A C 1
ATOM 1223 O O . PHE A 1 157 ? 10.913 23.536 -6.266 1.00 88.00 157 PHE A O 1
ATOM 1230 N N . SER A 1 158 ? 11.816 21.488 -6.287 1.00 90.25 158 SER A N 1
ATOM 1231 C CA . SER A 1 158 ? 10.731 20.829 -7.014 1.00 90.25 158 SER A CA 1
ATOM 1232 C C . SER A 1 158 ? 9.964 19.879 -6.097 1.00 90.25 158 SER A C 1
ATOM 1234 O O . SER A 1 158 ? 10.531 19.321 -5.158 1.00 90.25 158 SER A O 1
ATOM 1236 N N . ASP A 1 159 ? 8.674 19.708 -6.360 1.00 92.81 159 ASP A N 1
ATOM 1237 C CA . ASP A 1 159 ? 7.825 18.744 -5.666 1.00 92.81 159 ASP A CA 1
ATOM 1238 C C . ASP A 1 159 ? 7.695 17.485 -6.528 1.00 92.81 159 ASP A C 1
ATOM 1240 O O . ASP A 1 159 ? 7.134 17.531 -7.622 1.00 92.81 159 ASP A O 1
ATOM 1244 N N . GLN A 1 160 ? 8.267 16.379 -6.062 1.00 95.38 160 GLN A N 1
ATOM 1245 C CA . GLN A 1 160 ? 8.373 15.129 -6.809 1.00 95.38 160 GLN A CA 1
ATOM 1246 C C . GLN A 1 160 ? 7.350 14.117 -6.298 1.00 95.38 160 GLN A C 1
ATOM 1248 O O . GLN A 1 160 ? 7.187 13.935 -5.089 1.00 95.38 160 GLN A O 1
ATOM 1253 N N . VAL A 1 161 ? 6.679 13.432 -7.224 1.00 96.69 161 VAL A N 1
ATOM 1254 C CA . VAL A 1 161 ? 5.788 12.316 -6.891 1.00 96.69 161 VAL A CA 1
ATOM 1255 C C . VAL A 1 161 ? 6.629 11.089 -6.565 1.00 96.69 161 VAL A C 1
ATOM 1257 O O . VAL A 1 161 ? 7.455 10.663 -7.365 1.00 96.69 161 VAL A O 1
ATOM 1260 N N . VAL A 1 162 ? 6.390 10.515 -5.390 1.00 97.50 162 VAL A N 1
ATOM 1261 C CA . VAL A 1 162 ? 7.084 9.316 -4.902 1.00 97.50 162 VAL A CA 1
ATOM 1262 C C . VAL A 1 162 ? 6.218 8.082 -5.099 1.00 97.50 162 VAL A C 1
ATOM 1264 O O . VAL A 1 162 ? 6.721 7.027 -5.475 1.00 97.50 162 VAL A O 1
ATOM 1267 N N . ALA A 1 163 ? 4.913 8.206 -4.865 1.00 98.25 163 ALA A N 1
ATOM 1268 C CA . ALA A 1 163 ? 3.969 7.124 -5.079 1.00 98.25 163 ALA A CA 1
ATOM 1269 C C . ALA A 1 163 ? 2.640 7.649 -5.607 1.00 98.25 163 ALA A C 1
ATOM 1271 O O . ALA A 1 163 ? 2.192 8.733 -5.221 1.00 98.25 163 ALA A O 1
ATOM 1272 N N . TYR A 1 164 ? 2.004 6.861 -6.462 1.00 98.19 164 TYR A N 1
ATOM 1273 C CA . TYR A 1 164 ? 0.685 7.142 -7.009 1.00 98.19 164 TYR A CA 1
ATOM 1274 C C . TYR A 1 164 ? -0.042 5.842 -7.322 1.00 98.19 164 TYR A C 1
ATOM 1276 O O . TYR A 1 164 ? 0.575 4.781 -7.461 1.00 98.19 164 TYR A O 1
ATOM 1284 N N . GLU A 1 165 ? -1.352 5.950 -7.469 1.00 97.88 165 GLU A N 1
ATOM 1285 C CA . GLU A 1 165 ? -2.181 4.893 -8.021 1.00 97.88 165 GLU A CA 1
ATOM 1286 C C . GLU A 1 165 ? -3.013 5.409 -9.192 1.00 97.88 165 GLU A C 1
ATOM 1288 O O . GLU A 1 165 ? -3.288 6.610 -9.300 1.00 97.88 165 GLU A O 1
ATOM 1293 N N . ARG A 1 166 ? -3.378 4.499 -10.091 1.00 96.81 166 ARG A N 1
ATOM 1294 C CA . ARG A 1 166 ? -4.381 4.755 -11.122 1.00 96.81 166 ARG A CA 1
ATOM 1295 C C . ARG A 1 166 ? -5.104 3.478 -11.524 1.00 96.81 166 ARG A C 1
ATOM 1297 O O . ARG A 1 166 ? -4.591 2.365 -11.377 1.00 96.81 166 ARG A O 1
ATOM 1304 N N . GLN A 1 167 ? -6.272 3.656 -12.125 1.00 95.88 167 GLN A N 1
ATOM 1305 C CA . GLN A 1 167 ? -6.975 2.582 -12.822 1.00 95.88 167 GLN A CA 1
ATOM 1306 C C . GLN A 1 167 ? -6.396 2.372 -14.223 1.00 95.88 167 GLN A C 1
ATOM 1308 O O . GLN A 1 167 ? -5.986 3.326 -14.891 1.00 95.88 167 GLN A O 1
ATOM 1313 N N . HIS A 1 168 ? -6.395 1.122 -14.680 1.00 95.06 168 HIS A N 1
ATOM 1314 C CA . HIS A 1 168 ? -6.065 0.770 -16.057 1.00 95.06 168 HIS A CA 1
ATOM 1315 C C . HIS A 1 168 ? -6.907 -0.434 -16.501 1.00 95.06 168 HIS A C 1
ATOM 1317 O O . HIS A 1 168 ? -6.738 -1.541 -15.995 1.00 95.06 168 HIS A O 1
ATOM 1323 N N . GLY A 1 169 ? -7.839 -0.212 -17.433 1.00 94.94 169 GLY A N 1
ATOM 1324 C CA . GLY A 1 169 ? -8.913 -1.175 -17.699 1.00 94.94 169 GLY A CA 1
ATOM 1325 C C . GLY A 1 169 ? -9.739 -1.430 -16.436 1.00 94.94 169 GLY A C 1
ATOM 1326 O O . GLY A 1 169 ? -10.081 -0.480 -15.735 1.00 94.94 169 GLY A O 1
ATOM 1327 N N . ASP A 1 170 ? -10.012 -2.697 -16.133 1.00 94.06 170 ASP A N 1
ATOM 1328 C CA . ASP A 1 170 ? -10.762 -3.101 -14.937 1.00 94.06 170 ASP A CA 1
ATOM 1329 C C . ASP A 1 170 ? -9.870 -3.261 -13.689 1.00 94.06 170 ASP A C 1
ATOM 1331 O O . ASP A 1 170 ? -10.368 -3.537 -12.594 1.00 94.06 170 ASP A O 1
ATOM 1335 N N . GLY A 1 171 ? -8.546 -3.136 -13.842 1.00 95.19 171 GLY A N 1
ATOM 1336 C CA . GLY A 1 171 ? -7.569 -3.338 -12.773 1.00 95.19 171 GLY A CA 1
ATOM 1337 C C . GLY A 1 171 ? -6.986 -2.054 -12.203 1.00 95.19 171 GLY A C 1
ATOM 1338 O O . GLY A 1 171 ? -7.365 -0.928 -12.544 1.00 95.19 171 GLY A O 1
ATOM 1339 N N . ARG A 1 172 ? -6.039 -2.241 -11.283 1.00 96.25 172 ARG A N 1
ATOM 1340 C CA . ARG A 1 172 ? -5.418 -1.161 -10.510 1.00 96.25 172 ARG A CA 1
ATOM 1341 C C . ARG A 1 172 ? -3.905 -1.278 -10.545 1.00 96.25 172 ARG A C 1
ATOM 1343 O O . ARG A 1 172 ? -3.346 -2.355 -10.336 1.00 96.25 172 ARG A O 1
ATOM 1350 N N . PHE A 1 173 ? -3.259 -0.141 -10.747 1.00 97.56 173 PHE A N 1
ATOM 1351 C CA . PHE A 1 173 ? -1.814 -0.001 -10.760 1.00 97.56 173 PHE A CA 1
ATOM 1352 C C . PHE A 1 173 ? -1.378 0.939 -9.636 1.00 97.56 173 PHE A C 1
ATOM 1354 O O . PHE A 1 173 ? -1.931 2.027 -9.484 1.00 97.56 173 PHE A O 1
ATOM 1361 N N . VAL A 1 174 ? -0.369 0.532 -8.869 1.00 98.56 174 VAL A N 1
ATOM 1362 C CA . VAL A 1 174 ? 0.270 1.350 -7.837 1.00 98.56 174 VAL A CA 1
ATOM 1363 C C . VAL A 1 174 ? 1.777 1.336 -8.065 1.00 98.56 174 VAL A C 1
ATOM 1365 O O . VAL A 1 174 ? 2.385 0.272 -8.157 1.00 98.56 174 VAL A O 1
ATOM 1368 N N . GLN A 1 175 ? 2.395 2.511 -8.101 1.00 98.19 175 GLN A N 1
ATOM 1369 C CA . GLN A 1 175 ? 3.850 2.663 -8.067 1.00 98.19 175 GLN A CA 1
ATOM 1370 C C . GLN A 1 175 ? 4.251 3.281 -6.734 1.00 98.19 175 GLN A C 1
ATOM 1372 O O . GLN A 1 175 ? 3.689 4.298 -6.328 1.00 98.19 175 GLN A O 1
ATOM 1377 N N . ILE A 1 176 ? 5.269 2.714 -6.092 1.00 98.50 176 ILE A N 1
ATOM 1378 C CA . ILE A 1 176 ? 5.919 3.258 -4.900 1.00 98.50 176 ILE A CA 1
ATOM 1379 C C . ILE A 1 176 ? 7.419 3.333 -5.191 1.00 98.50 176 ILE A C 1
ATOM 1381 O O . ILE A 1 176 ? 8.098 2.318 -5.214 1.00 98.50 176 ILE A O 1
ATOM 1385 N N . GLY A 1 177 ? 7.958 4.533 -5.401 1.00 96.94 177 GLY A N 1
ATOM 1386 C CA . GLY A 1 177 ? 9.363 4.754 -5.770 1.00 96.94 177 GLY A CA 1
ATOM 1387 C C . GLY A 1 177 ? 10.393 4.494 -4.664 1.00 96.94 177 GLY A C 1
ATOM 1388 O O . GLY A 1 177 ? 11.583 4.652 -4.911 1.00 96.94 177 GLY A O 1
ATOM 1389 N N . LEU A 1 178 ? 9.954 4.090 -3.469 1.00 97.62 178 LEU A N 1
ATOM 1390 C CA . LEU A 1 178 ? 10.811 3.718 -2.340 1.00 97.62 178 LEU A CA 1
ATOM 1391 C C . LEU A 1 178 ? 11.155 2.221 -2.383 1.00 97.62 178 LEU A C 1
ATOM 1393 O O . LEU A 1 178 ? 10.394 1.419 -2.933 1.00 97.62 178 LEU A O 1
ATOM 1397 N N . GLY A 1 179 ? 12.272 1.840 -1.767 1.00 96.56 179 GLY A N 1
ATOM 1398 C CA . GLY A 1 179 ? 12.709 0.450 -1.619 1.00 96.56 179 GLY A CA 1
ATOM 1399 C C . GLY A 1 179 ? 14.147 0.174 -2.063 1.00 96.56 179 GLY A C 1
ATOM 1400 O O . GLY A 1 179 ? 14.415 -0.959 -2.467 1.00 96.56 179 GLY A O 1
ATOM 1401 N N . HIS A 1 180 ? 15.056 1.158 -2.010 1.00 95.81 180 HIS A N 1
ATOM 1402 C CA . HIS A 1 180 ? 16.466 0.967 -2.386 1.00 95.81 180 HIS A CA 1
ATOM 1403 C C . HIS A 1 180 ? 17.209 0.012 -1.442 1.00 95.81 180 HIS A C 1
ATOM 1405 O O . HIS A 1 180 ? 17.979 -0.843 -1.879 1.00 95.81 180 HIS A O 1
ATOM 1411 N N . GLY A 1 181 ? 17.009 0.170 -0.130 1.00 92.31 181 GLY A N 1
ATOM 1412 C CA . GLY A 1 181 ? 17.825 -0.473 0.899 1.00 92.31 181 GLY A CA 1
ATOM 1413 C C . GLY A 1 181 ? 17.019 -1.225 1.953 1.00 92.31 181 GLY A C 1
ATOM 1414 O O . GLY A 1 181 ? 15.797 -1.120 2.046 1.00 92.31 181 GLY A O 1
ATOM 1415 N N . ALA A 1 182 ? 17.726 -1.986 2.793 1.00 90.81 182 ALA A N 1
ATOM 1416 C CA . ALA A 1 182 ? 17.111 -2.804 3.839 1.00 90.81 182 ALA A CA 1
ATOM 1417 C C . ALA A 1 182 ? 16.336 -1.968 4.873 1.00 90.81 182 ALA A C 1
ATOM 1419 O O . ALA A 1 182 ? 15.323 -2.438 5.388 1.00 90.81 182 ALA A O 1
ATOM 1420 N N . ALA A 1 183 ? 16.787 -0.737 5.145 1.00 91.31 183 ALA A N 1
ATOM 1421 C CA . ALA A 1 183 ? 16.130 0.180 6.074 1.00 91.31 183 ALA A CA 1
ATOM 1422 C C . ALA A 1 183 ? 14.675 0.458 5.663 1.00 91.31 183 ALA A C 1
ATOM 1424 O O . ALA A 1 183 ? 13.780 0.333 6.495 1.00 91.31 183 ALA A O 1
ATOM 1425 N N . THR A 1 184 ? 14.417 0.710 4.373 1.00 96.44 184 THR A N 1
ATOM 1426 C CA . THR A 1 184 ? 13.061 0.945 3.855 1.00 96.44 184 THR A CA 1
ATOM 1427 C C . THR A 1 184 ? 12.158 -0.270 4.079 1.00 96.44 184 THR A C 1
ATOM 1429 O O . THR A 1 184 ? 11.048 -0.131 4.579 1.00 96.44 184 THR A O 1
ATOM 1432 N N . TYR A 1 185 ? 12.629 -1.490 3.795 1.00 97.06 185 TYR A N 1
ATOM 1433 C CA . TYR A 1 185 ? 11.823 -2.704 4.000 1.00 97.06 185 TYR A CA 1
ATOM 1434 C C . TYR A 1 185 ? 11.561 -3.030 5.478 1.00 97.06 185 TYR A C 1
ATOM 1436 O O . TYR A 1 185 ? 10.593 -3.730 5.788 1.00 97.06 185 TYR A O 1
ATOM 1444 N N . GLN A 1 186 ? 12.410 -2.554 6.392 1.00 95.75 186 GLN A N 1
ATOM 1445 C CA . GLN A 1 186 ? 12.231 -2.696 7.841 1.00 95.75 186 GLN A CA 1
ATOM 1446 C C . GLN A 1 186 ? 11.306 -1.627 8.434 1.00 95.75 186 GLN A C 1
ATOM 1448 O O . GLN A 1 186 ? 10.786 -1.834 9.532 1.00 95.75 186 GLN A O 1
ATOM 1453 N N . ASP A 1 187 ? 11.086 -0.521 7.723 1.00 95.94 187 ASP A N 1
ATOM 1454 C CA . ASP A 1 187 ? 10.274 0.586 8.206 1.00 95.94 187 ASP A CA 1
ATOM 1455 C C . ASP A 1 187 ? 8.786 0.188 8.345 1.00 95.94 187 ASP A C 1
ATOM 1457 O O . ASP A 1 187 ? 8.162 -0.279 7.381 1.00 95.94 187 ASP A O 1
ATOM 1461 N N . PRO A 1 188 ? 8.174 0.361 9.533 1.00 95.44 188 PRO A N 1
ATOM 1462 C CA . PRO A 1 188 ? 6.780 -0.010 9.751 1.00 95.44 188 PRO A CA 1
ATOM 1463 C C . PRO A 1 188 ? 5.774 0.789 8.913 1.00 95.44 188 PRO A C 1
ATOM 1465 O O . PRO A 1 188 ? 4.721 0.249 8.573 1.00 95.44 188 PRO A O 1
ATOM 1468 N N . GLU A 1 189 ? 6.046 2.056 8.592 1.00 96.25 189 GLU A N 1
ATOM 1469 C CA . GLU A 1 189 ? 5.156 2.875 7.761 1.00 96.25 189 GLU A CA 1
ATOM 1470 C C . GLU A 1 189 ? 5.202 2.399 6.305 1.00 96.25 189 GLU A C 1
ATOM 1472 O O . GLU A 1 189 ? 4.149 2.228 5.684 1.00 96.25 189 GLU A O 1
ATOM 1477 N N . PHE A 1 190 ? 6.389 2.068 5.790 1.00 97.50 190 PHE A N 1
ATOM 1478 C CA . PHE A 1 190 ? 6.548 1.456 4.470 1.00 97.50 190 PHE A CA 1
ATOM 1479 C C . PHE A 1 190 ? 5.849 0.094 4.382 1.00 97.50 190 PHE A C 1
ATOM 1481 O O . PHE A 1 190 ? 5.099 -0.162 3.438 1.00 97.50 190 PHE A O 1
ATOM 1488 N N . GLN A 1 191 ? 6.005 -0.769 5.390 1.00 97.19 191 GLN A N 1
ATOM 1489 C CA . GLN A 1 191 ? 5.299 -2.054 5.432 1.00 97.19 191 GLN A CA 1
ATOM 1490 C C . GLN A 1 191 ? 3.773 -1.877 5.430 1.00 97.19 191 GLN A C 1
ATOM 1492 O O . GLN A 1 191 ? 3.072 -2.566 4.684 1.00 97.19 191 GLN A O 1
ATOM 1497 N N . LYS A 1 192 ? 3.243 -0.932 6.223 1.00 95.81 192 LYS A N 1
ATOM 1498 C CA . LYS A 1 192 ? 1.806 -0.600 6.236 1.00 95.81 192 LYS A CA 1
ATOM 1499 C C . LYS A 1 192 ? 1.332 -0.078 4.880 1.00 95.81 192 LYS A C 1
ATOM 1501 O O . LYS A 1 192 ? 0.253 -0.472 4.433 1.00 95.81 192 LYS A O 1
ATOM 1506 N N . LEU A 1 193 ? 2.115 0.790 4.240 1.00 97.81 193 LEU A N 1
ATOM 1507 C CA . LEU A 1 193 ? 1.817 1.337 2.919 1.00 97.81 193 LEU A CA 1
ATOM 1508 C C . LEU A 1 193 ? 1.723 0.221 1.876 1.00 97.81 193 LEU A C 1
ATOM 1510 O O . LEU A 1 193 ? 0.703 0.115 1.199 1.00 97.81 193 LEU A O 1
ATOM 1514 N N . VAL A 1 194 ? 2.743 -0.638 1.775 1.00 97.94 194 VAL A N 1
ATOM 1515 C CA . VAL A 1 194 ? 2.758 -1.735 0.794 1.00 97.94 194 VAL A CA 1
ATOM 1516 C C . VAL A 1 194 ? 1.618 -2.713 1.061 1.00 97.94 194 VAL A C 1
ATOM 1518 O O . VAL A 1 194 ? 0.923 -3.115 0.131 1.00 97.94 194 VAL A O 1
ATOM 1521 N N . HIS A 1 195 ? 1.356 -3.043 2.326 1.00 95.75 195 HIS A N 1
ATOM 1522 C CA . HIS A 1 195 ? 0.220 -3.882 2.696 1.00 95.75 195 HIS A CA 1
ATOM 1523 C C . HIS A 1 195 ? -1.112 -3.327 2.168 1.00 95.75 195 HIS A C 1
ATOM 1525 O O . HIS A 1 195 ? -1.890 -4.049 1.539 1.00 95.75 195 HIS A O 1
ATOM 1531 N N . ARG A 1 196 ? -1.378 -2.038 2.394 1.00 94.75 196 ARG A N 1
ATOM 1532 C CA . ARG A 1 196 ? -2.613 -1.399 1.926 1.00 94.75 196 ARG A CA 1
ATOM 1533 C C . ARG A 1 196 ? -2.643 -1.224 0.417 1.00 94.75 196 ARG A C 1
ATOM 1535 O O . ARG A 1 196 ? -3.710 -1.383 -0.163 1.00 94.75 196 ARG A O 1
ATOM 1542 N N . ALA A 1 197 ? -1.504 -0.954 -0.214 1.00 97.31 197 ALA A N 1
ATOM 1543 C CA . ALA A 1 197 ? -1.390 -0.888 -1.666 1.00 97.31 197 ALA A CA 1
ATOM 1544 C C . ALA A 1 197 ? -1.758 -2.230 -2.310 1.00 97.31 197 ALA A C 1
ATOM 1546 O O . ALA A 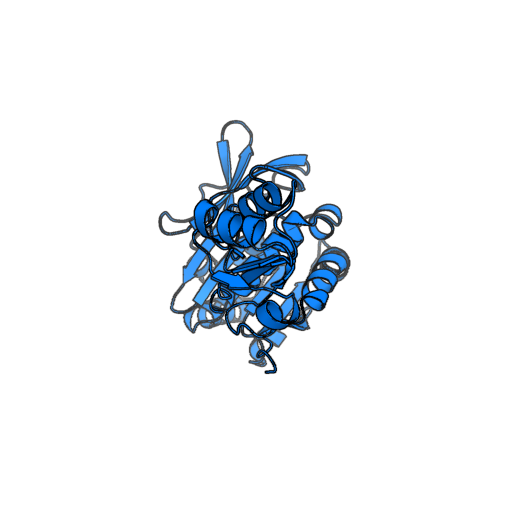1 197 ? -2.535 -2.251 -3.258 1.00 97.31 197 ALA A O 1
ATOM 1547 N N . VAL A 1 198 ? -1.286 -3.351 -1.754 1.00 95.94 198 VAL A N 1
ATOM 1548 C CA . VAL A 1 198 ? -1.642 -4.697 -2.231 1.00 95.94 198 VAL A CA 1
ATOM 1549 C C . VAL A 1 198 ? -3.136 -4.979 -2.041 1.00 95.94 198 VAL A C 1
ATOM 1551 O O . VAL A 1 198 ? -3.789 -5.454 -2.971 1.00 95.94 198 VAL A O 1
ATOM 1554 N N . LEU A 1 199 ? -3.711 -4.658 -0.874 1.00 92.94 199 LEU A N 1
ATOM 1555 C CA . LEU A 1 199 ? -5.157 -4.806 -0.653 1.00 92.94 199 LEU A CA 1
ATOM 1556 C C . LEU A 1 199 ? -5.969 -3.955 -1.631 1.00 92.94 199 LEU A C 1
ATOM 1558 O O . LEU A 1 199 ? -6.909 -4.454 -2.244 1.00 92.94 199 LEU A O 1
ATOM 1562 N N . PHE A 1 200 ? -5.588 -2.695 -1.810 1.00 94.38 200 PHE A N 1
ATOM 1563 C CA . PHE A 1 200 ? -6.238 -1.786 -2.742 1.00 94.38 200 PHE A CA 1
ATOM 1564 C C . PHE A 1 200 ? -6.156 -2.306 -4.178 1.00 94.38 200 PHE A C 1
ATOM 1566 O O . PHE A 1 200 ? -7.179 -2.387 -4.854 1.00 94.38 200 PHE A O 1
ATOM 1573 N N . ALA A 1 201 ? -4.967 -2.726 -4.619 1.00 95.69 201 ALA A N 1
ATOM 1574 C CA . ALA A 1 201 ? -4.741 -3.259 -5.956 1.00 95.69 201 ALA A CA 1
ATOM 1575 C C . ALA A 1 201 ? -5.536 -4.549 -6.214 1.00 95.69 201 ALA A C 1
ATOM 1577 O O . ALA A 1 201 ? -5.977 -4.773 -7.334 1.00 95.69 201 ALA A O 1
ATOM 1578 N N . SER A 1 202 ? -5.787 -5.361 -5.179 1.00 91.62 202 SER A N 1
ATOM 1579 C CA . SER A 1 202 ? -6.616 -6.572 -5.294 1.00 91.62 202 SER A CA 1
ATOM 1580 C C . SER A 1 202 ? -8.100 -6.304 -5.558 1.00 91.62 202 SER A C 1
ATOM 1582 O O . SER A 1 202 ? -8.843 -7.243 -5.837 1.00 91.62 202 SER A O 1
ATOM 1584 N N . GLY A 1 203 ? -8.558 -5.057 -5.401 1.00 88.44 203 GLY A N 1
ATOM 1585 C CA . GLY A 1 203 ? -9.980 -4.718 -5.439 1.00 88.44 203 GLY A CA 1
ATOM 1586 C C . GLY A 1 203 ? -10.771 -5.237 -4.233 1.00 88.44 203 GLY A C 1
ATOM 1587 O O . GLY A 1 203 ? -12.001 -5.198 -4.253 1.00 88.44 203 GLY A O 1
ATOM 1588 N N . ALA A 1 204 ? -10.098 -5.722 -3.182 1.00 82.69 204 ALA A N 1
ATOM 1589 C CA . ALA A 1 204 ? -10.756 -6.158 -1.960 1.00 82.69 204 ALA A CA 1
ATOM 1590 C C . ALA A 1 204 ? -11.576 -5.015 -1.349 1.00 82.69 204 ALA A C 1
ATOM 1592 O O . ALA A 1 204 ? -11.096 -3.889 -1.202 1.00 82.69 204 ALA A O 1
ATOM 1593 N N . ALA A 1 205 ? -12.814 -5.325 -0.962 1.00 73.25 205 ALA A N 1
ATOM 1594 C CA . ALA A 1 205 ? -13.666 -4.374 -0.267 1.00 73.25 205 ALA A CA 1
ATOM 1595 C C . ALA A 1 205 ? -12.998 -3.914 1.037 1.00 73.25 205 ALA A C 1
ATOM 1597 O O . ALA A 1 205 ? -12.380 -4.712 1.754 1.00 73.25 205 ALA A O 1
ATOM 1598 N N . GLN A 1 206 ? -13.152 -2.627 1.353 1.00 73.44 206 GLN A N 1
ATOM 1599 C CA . GLN A 1 206 ? -12.716 -2.088 2.634 1.00 73.44 206 GLN A CA 1
ATOM 1600 C C . GLN A 1 206 ? -13.378 -2.884 3.765 1.00 73.44 206 GLN A C 1
ATOM 1602 O O . GLN A 1 206 ? -14.552 -3.256 3.683 1.00 73.44 206 GLN A O 1
ATOM 1607 N N . ALA A 1 207 ? -12.608 -3.189 4.811 1.00 78.25 207 ALA A N 1
ATOM 1608 C CA . ALA A 1 207 ? -13.168 -3.859 5.973 1.00 78.25 207 ALA A CA 1
ATOM 1609 C C . ALA A 1 207 ? -14.263 -2.971 6.592 1.00 78.25 207 ALA A C 1
ATOM 1611 O O . ALA A 1 207 ? -14.079 -1.754 6.651 1.00 78.25 207 ALA A O 1
ATOM 1612 N N . PRO A 1 208 ? -15.378 -3.557 7.058 1.00 84.75 208 PRO A N 1
ATOM 1613 C CA . PRO A 1 208 ? -16.391 -2.784 7.754 1.00 84.75 208 PRO A CA 1
ATOM 1614 C C . PRO A 1 208 ? -15.805 -2.187 9.035 1.00 84.75 208 PRO A C 1
ATOM 1616 O O . PRO A 1 208 ? -14.901 -2.767 9.647 1.00 84.75 208 PRO A O 1
ATOM 1619 N N . THR A 1 209 ? -16.358 -1.049 9.440 1.00 91.44 209 THR A N 1
ATOM 1620 C CA . THR A 1 209 ? -16.073 -0.428 10.732 1.00 91.44 209 THR A CA 1
ATOM 1621 C C . THR A 1 209 ? -16.337 -1.416 11.864 1.00 91.44 209 THR A C 1
ATOM 1623 O O . THR A 1 209 ? -17.352 -2.115 11.866 1.00 91.44 209 THR A O 1
ATOM 1626 N N . VAL A 1 210 ? -15.419 -1.486 12.823 1.00 95.44 210 VAL A N 1
ATOM 1627 C CA . VAL A 1 210 ? -15.555 -2.331 14.010 1.00 95.44 210 VAL A CA 1
ATOM 1628 C C . VAL A 1 210 ? -16.252 -1.529 15.100 1.00 95.44 210 VAL A C 1
ATOM 1630 O O . VAL A 1 210 ? -15.730 -0.509 15.549 1.00 95.44 210 VAL A O 1
ATOM 1633 N N . GLY A 1 211 ? -17.415 -2.007 15.541 1.00 96.88 211 GLY A N 1
ATOM 1634 C CA . GLY A 1 211 ? -18.079 -1.463 16.717 1.00 96.88 211 GLY A CA 1
ATOM 1635 C C . GLY A 1 211 ? -17.308 -1.805 17.989 1.00 96.88 211 GLY A C 1
ATOM 1636 O O . GLY A 1 211 ? -16.949 -2.964 18.221 1.00 96.88 211 GLY A O 1
ATOM 1637 N N . VAL A 1 212 ? -17.035 -0.784 18.794 1.00 98.06 212 VAL A N 1
ATOM 1638 C CA . VAL A 1 212 ? -16.260 -0.863 20.028 1.00 98.06 212 VAL A CA 1
ATOM 1639 C C . VAL A 1 212 ? -17.173 -0.635 21.225 1.00 98.06 212 VAL A C 1
ATOM 1641 O O . VAL A 1 212 ? -17.890 0.368 21.299 1.00 98.06 212 VAL A O 1
ATOM 1644 N N . GLY A 1 213 ? -17.134 -1.574 22.164 1.00 97.69 213 GLY A N 1
ATOM 1645 C CA . GLY A 1 213 ? -17.784 -1.473 23.464 1.00 97.69 213 GLY A CA 1
ATOM 1646 C C . GLY A 1 213 ? -16.805 -1.004 24.539 1.00 97.69 213 GLY A C 1
ATOM 1647 O O . GLY A 1 213 ? -15.672 -1.475 24.578 1.00 97.69 213 GLY A O 1
ATOM 1648 N N . LEU A 1 214 ? -17.230 -0.109 25.427 1.00 97.62 214 LEU A N 1
ATOM 1649 C CA . LEU A 1 214 ? -16.428 0.328 26.576 1.00 97.62 214 LEU A CA 1
ATOM 1650 C C . LEU A 1 214 ? -16.805 -0.460 27.833 1.00 97.62 214 LEU A C 1
ATOM 1652 O O . LEU A 1 214 ? -17.975 -0.458 28.220 1.00 97.62 214 LEU A O 1
ATOM 1656 N N . ILE A 1 215 ? -15.842 -1.092 28.503 1.00 96.44 215 ILE A N 1
ATOM 1657 C CA . ILE A 1 215 ? -16.063 -1.739 29.803 1.00 96.44 215 ILE A CA 1
ATOM 1658 C C . ILE A 1 215 ? -15.660 -0.777 30.925 1.00 96.44 215 ILE A C 1
ATOM 1660 O O . ILE A 1 215 ? -14.491 -0.541 31.213 1.00 96.44 215 ILE A O 1
ATOM 1664 N N . GLY A 1 216 ? -16.673 -0.263 31.612 1.00 95.12 216 GLY A N 1
ATOM 1665 C CA . GLY A 1 216 ? -16.568 0.760 32.641 1.00 95.12 216 GLY A CA 1
ATOM 1666 C C . GLY A 1 216 ? -16.606 2.167 32.047 1.00 95.12 216 GLY A C 1
ATOM 1667 O O . GLY A 1 216 ? -15.849 2.503 31.140 1.00 95.12 216 GLY A O 1
ATOM 1668 N N . TYR A 1 217 ? -17.448 3.034 32.611 1.00 96.25 217 TYR A N 1
ATOM 1669 C CA . TYR A 1 217 ? -17.529 4.450 32.238 1.00 96.25 217 TYR A CA 1
ATOM 1670 C C . TYR A 1 217 ? -16.999 5.346 33.366 1.00 96.25 217 TYR A C 1
ATOM 1672 O O . TYR A 1 217 ? -17.701 6.164 33.963 1.00 96.25 217 TYR A O 1
ATOM 1680 N N . GLY A 1 218 ? -15.736 5.097 33.725 1.00 90.88 218 GLY A N 1
ATOM 1681 C CA . GLY A 1 218 ? -14.993 5.832 34.749 1.00 90.88 218 GLY A CA 1
ATOM 1682 C C . GLY A 1 218 ? -14.213 7.032 34.198 1.00 90.88 218 GLY A C 1
ATOM 1683 O O . GLY A 1 218 ? -14.443 7.498 33.087 1.00 90.88 218 GLY A O 1
ATOM 1684 N N . ALA A 1 219 ? -13.234 7.513 34.970 1.00 90.56 219 ALA A N 1
ATOM 1685 C CA . ALA A 1 219 ? -12.513 8.762 34.695 1.00 90.56 219 ALA A CA 1
ATOM 1686 C C . ALA A 1 219 ? -11.818 8.834 33.318 1.00 90.56 219 ALA A C 1
ATOM 1688 O O . ALA A 1 219 ? -11.669 9.922 32.774 1.00 90.56 219 ALA A O 1
ATOM 1689 N N . ILE A 1 220 ? -11.401 7.694 32.758 1.00 92.06 220 ILE A N 1
ATOM 1690 C CA . ILE A 1 220 ? -10.679 7.626 31.476 1.00 92.06 220 ILE A CA 1
ATOM 1691 C C . ILE A 1 220 ? -11.558 7.205 30.292 1.00 92.06 220 ILE A C 1
ATOM 1693 O O . ILE A 1 220 ? -11.102 7.249 29.152 1.00 92.06 220 ILE A O 1
ATOM 1697 N N . ALA A 1 221 ? -12.816 6.820 30.529 1.00 93.44 221 ALA A N 1
ATOM 1698 C CA . ALA A 1 221 ? -13.670 6.250 29.487 1.00 93.44 221 ALA A CA 1
ATOM 1699 C C . ALA A 1 221 ? -13.953 7.241 28.351 1.00 93.44 221 ALA A C 1
ATOM 1701 O O . ALA A 1 221 ? -13.975 6.855 27.186 1.00 93.44 221 ALA A O 1
ATOM 1702 N N . ARG A 1 222 ? -14.070 8.536 28.674 1.00 92.50 222 ARG A N 1
ATOM 1703 C CA . ARG A 1 222 ? -14.217 9.591 27.667 1.00 92.50 222 ARG A CA 1
ATOM 1704 C C . ARG A 1 222 ? -12.995 9.695 26.753 1.00 92.50 222 ARG A C 1
ATOM 1706 O O . ARG A 1 222 ? -13.156 9.752 25.544 1.00 92.50 222 ARG A O 1
ATOM 1713 N N . GLY A 1 223 ? -11.785 9.642 27.314 1.00 94.25 223 GLY A N 1
ATOM 1714 C CA . GLY A 1 223 ? -10.554 9.675 26.519 1.00 94.25 223 GLY A CA 1
ATOM 1715 C C . GLY A 1 223 ? -10.423 8.462 25.591 1.00 94.25 223 GLY A C 1
ATOM 1716 O O . GLY A 1 223 ? -9.982 8.600 24.449 1.00 94.25 223 GLY A O 1
ATOM 1717 N N . HIS A 1 224 ? -10.869 7.282 26.041 1.00 95.50 224 HIS A N 1
ATOM 1718 C CA . HIS A 1 224 ? -10.978 6.109 25.171 1.00 95.50 224 HIS A CA 1
ATOM 1719 C C . HIS A 1 224 ? -11.996 6.328 24.053 1.00 95.50 224 HIS A C 1
ATOM 1721 O O . HIS A 1 224 ? -11.660 6.103 22.893 1.00 95.50 224 HIS A O 1
ATOM 1727 N N . ALA A 1 225 ? -13.197 6.811 24.377 1.00 95.50 225 ALA A N 1
ATOM 1728 C CA . ALA A 1 225 ? -14.236 7.083 23.389 1.00 95.50 225 ALA A CA 1
ATOM 1729 C C . ALA A 1 225 ? -13.768 8.084 22.319 1.00 95.50 225 ALA A C 1
ATOM 1731 O O . ALA A 1 225 ? -13.926 7.831 21.130 1.00 95.50 225 ALA A O 1
ATOM 1732 N N . GLU A 1 226 ? -13.128 9.181 22.728 1.00 95.12 226 GLU A N 1
ATOM 1733 C CA . GLU A 1 226 ? -12.556 10.184 21.822 1.00 95.12 226 GLU A CA 1
ATOM 1734 C C . GLU A 1 226 ? -11.479 9.579 20.913 1.00 95.12 226 GLU A C 1
ATOM 1736 O O . GLU A 1 226 ? -11.491 9.805 19.704 1.00 95.12 226 GLU A O 1
ATOM 1741 N N . SER A 1 227 ? -10.584 8.758 21.470 1.00 94.81 227 SER A N 1
ATOM 1742 C CA . SER A 1 227 ? -9.525 8.092 20.699 1.00 94.81 227 SER A CA 1
ATOM 1743 C C . SER A 1 227 ? -10.086 7.088 19.689 1.00 94.81 227 SER A C 1
ATOM 1745 O O . SER A 1 227 ? -9.587 6.993 18.567 1.00 94.81 227 SER A O 1
ATOM 1747 N N . ILE A 1 228 ? -11.131 6.347 20.070 1.00 95.81 228 ILE A N 1
ATOM 1748 C CA . ILE A 1 228 ? -11.821 5.397 19.192 1.00 95.81 228 ILE A CA 1
ATOM 1749 C C . ILE A 1 228 ? -12.501 6.151 18.050 1.00 95.81 228 ILE A C 1
ATOM 1751 O O . ILE A 1 228 ? -12.249 5.832 16.893 1.00 95.81 228 ILE A O 1
ATOM 1755 N N . SER A 1 229 ? -13.283 7.188 18.355 1.00 93.06 229 SER A N 1
ATOM 1756 C CA 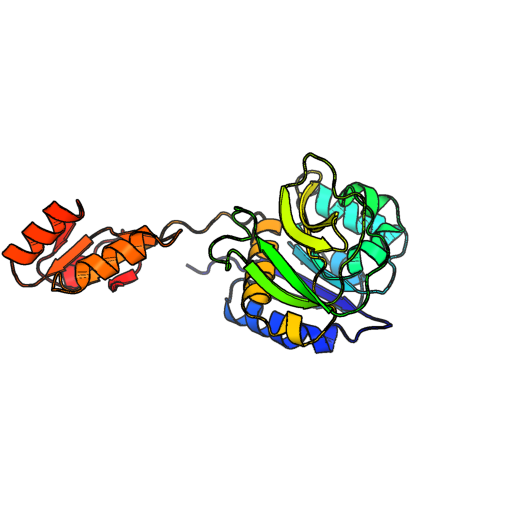. SER A 1 229 ? -13.981 8.002 17.350 1.00 93.06 229 SER A CA 1
ATOM 1757 C C . SER A 1 229 ? -13.028 8.741 16.405 1.00 93.06 229 SER A C 1
ATOM 1759 O O . SER A 1 229 ? -13.369 8.988 15.252 1.00 93.06 229 SER A O 1
ATOM 1761 N N . ALA A 1 230 ? -11.820 9.080 16.867 1.00 91.94 230 ALA A N 1
ATOM 1762 C CA . ALA A 1 230 ? -10.769 9.673 16.041 1.00 91.94 230 ALA A CA 1
ATOM 1763 C C . ALA A 1 230 ? -9.982 8.643 15.209 1.00 91.94 230 ALA A C 1
ATOM 1765 O O . ALA A 1 230 ? -9.133 9.033 14.406 1.00 91.94 230 ALA A O 1
ATOM 1766 N N . THR A 1 231 ? -10.224 7.341 15.394 1.00 91.88 231 THR A N 1
ATOM 1767 C CA . THR A 1 231 ? -9.531 6.269 14.675 1.00 91.88 231 THR A CA 1
ATOM 1768 C C . THR A 1 231 ? -10.412 5.738 13.545 1.00 91.88 231 THR A C 1
ATOM 1770 O O . THR A 1 231 ? -11.381 5.024 13.811 1.00 91.88 231 THR A O 1
ATOM 1773 N N . PRO A 1 232 ? -10.065 5.995 12.270 1.00 88.75 232 PRO A N 1
ATOM 1774 C CA . PRO A 1 232 ? -10.829 5.463 11.153 1.00 88.75 232 PRO A CA 1
ATOM 1775 C C . PRO A 1 232 ? -10.948 3.936 11.193 1.00 88.75 232 PRO A C 1
ATOM 1777 O O . PRO A 1 232 ? -9.979 3.217 11.466 1.00 88.75 232 PRO A O 1
ATOM 1780 N N . GLY A 1 233 ? -12.155 3.446 10.911 1.00 90.31 233 GLY A N 1
ATOM 1781 C CA . GLY A 1 233 ? -12.498 2.027 10.972 1.00 90.31 233 GLY A CA 1
ATOM 1782 C C . GLY A 1 233 ? -12.921 1.529 12.357 1.00 90.31 233 GLY A C 1
ATOM 1783 O O . GLY A 1 233 ? -13.248 0.347 12.471 1.00 90.31 233 GLY A O 1
ATOM 1784 N N . LEU A 1 234 ? -12.967 2.391 13.378 1.00 95.19 234 LEU A N 1
ATOM 1785 C CA . LEU A 1 234 ? -13.581 2.100 14.674 1.00 95.19 234 LEU A CA 1
ATOM 1786 C C . LEU A 1 234 ? -14.780 3.018 14.933 1.00 95.19 234 LEU A C 1
ATOM 1788 O O . LEU A 1 234 ? -14.855 4.120 14.397 1.00 95.19 234 LEU A O 1
ATOM 1792 N N . ASP A 1 235 ? -15.716 2.550 15.754 1.00 95.44 235 ASP A N 1
ATOM 1793 C CA . ASP A 1 235 ? -16.900 3.317 16.138 1.00 95.44 235 ASP A CA 1
ATOM 1794 C C . ASP A 1 235 ? -17.357 2.925 17.542 1.00 95.44 235 ASP A C 1
ATOM 1796 O O . ASP A 1 235 ? -17.491 1.738 17.836 1.00 95.44 235 ASP A O 1
ATOM 1800 N N . VAL A 1 236 ? -17.585 3.896 18.425 1.00 97.00 236 VAL A N 1
ATOM 1801 C CA . VAL A 1 236 ? -18.053 3.614 19.789 1.00 97.00 236 VAL A CA 1
ATOM 1802 C C . VAL A 1 236 ? -19.541 3.292 19.733 1.00 97.00 236 VAL A C 1
ATOM 1804 O O . VAL A 1 236 ? -20.355 4.141 19.380 1.00 97.00 236 VAL A O 1
ATOM 1807 N N . ARG A 1 237 ? -19.912 2.063 20.095 1.00 96.81 237 ARG A N 1
ATOM 1808 C CA . ARG A 1 237 ? -21.279 1.548 19.898 1.00 96.81 237 ARG A CA 1
ATOM 1809 C C . ARG A 1 237 ? -22.045 1.287 21.180 1.00 96.81 237 ARG A C 1
ATOM 1811 O O . ARG A 1 237 ? -23.273 1.354 21.172 1.00 96.81 237 ARG A O 1
ATOM 1818 N N . ALA A 1 238 ? -21.340 1.009 22.271 1.00 97.38 238 ALA A N 1
ATOM 1819 C CA . ALA A 1 238 ? -21.962 0.750 23.558 1.00 97.38 238 ALA A CA 1
ATOM 1820 C C . ALA A 1 238 ? -20.987 0.926 24.725 1.00 97.38 238 ALA A C 1
ATOM 1822 O O . ALA A 1 238 ? -19.769 0.966 24.548 1.00 97.38 238 ALA A O 1
ATOM 1823 N N . ALA A 1 239 ? -21.533 0.989 25.937 1.00 97.62 239 ALA A N 1
ATOM 1824 C CA . ALA A 1 239 ? -20.764 0.949 27.176 1.00 97.62 239 ALA A CA 1
ATOM 1825 C C . ALA A 1 239 ? -21.407 -0.005 28.192 1.00 97.62 239 ALA A C 1
ATOM 1827 O O . ALA A 1 239 ? -22.624 -0.142 28.241 1.00 97.62 239 ALA A O 1
ATOM 1828 N N . ALA A 1 240 ? -20.616 -0.642 29.045 1.00 97.81 240 ALA A N 1
ATOM 1829 C CA . ALA A 1 240 ? -21.104 -1.414 30.181 1.00 97.81 240 ALA A CA 1
ATOM 1830 C C . ALA A 1 240 ? -20.562 -0.833 31.481 1.00 97.81 240 ALA A C 1
ATOM 1832 O O . ALA A 1 240 ? -19.369 -0.577 31.587 1.00 97.81 240 ALA A O 1
ATOM 1833 N N . ASP A 1 241 ? -21.403 -0.657 32.495 1.00 97.88 241 ASP A N 1
ATOM 1834 C CA . ASP A 1 241 ? -20.938 -0.307 33.842 1.00 97.88 241 ASP A CA 1
ATOM 1835 C C . ASP A 1 241 ? -21.903 -0.871 34.887 1.00 97.88 241 ASP A C 1
ATOM 1837 O O . ASP A 1 241 ? -23.120 -0.871 34.694 1.00 97.88 241 ASP A O 1
ATOM 1841 N N . ILE A 1 242 ? -21.372 -1.334 36.017 1.00 96.81 242 ILE A N 1
ATOM 1842 C CA . ILE A 1 242 ? -22.186 -1.836 37.131 1.00 96.81 242 ILE A CA 1
ATOM 1843 C C . ILE A 1 242 ? -23.006 -0.713 37.786 1.00 96.81 242 ILE A C 1
ATOM 1845 O O . ILE A 1 242 ? -24.103 -0.961 38.290 1.00 96.81 242 ILE A O 1
ATOM 1849 N N . SER A 1 243 ? -22.520 0.532 37.738 1.00 97.62 243 SER A N 1
ATOM 1850 C CA . SER A 1 243 ? -23.199 1.707 38.284 1.00 97.62 243 SER A CA 1
ATOM 1851 C C . SER A 1 243 ? -24.280 2.227 37.325 1.00 97.62 243 SER A C 1
ATOM 1853 O O . SER A 1 243 ? -23.953 2.622 36.202 1.00 97.62 243 SER A O 1
ATOM 1855 N N . PRO A 1 244 ? -25.556 2.307 37.756 1.00 97.25 244 PRO A N 1
ATOM 1856 C CA . PRO A 1 244 ? -26.627 2.905 36.957 1.00 97.25 244 PRO A CA 1
ATOM 1857 C C . PRO A 1 244 ? -26.328 4.341 36.519 1.00 97.25 244 PRO A C 1
ATOM 1859 O O . PRO A 1 244 ? -26.519 4.675 35.355 1.00 97.25 244 PRO A O 1
ATOM 1862 N N . GLU A 1 245 ? -25.767 5.158 37.413 1.00 97.31 245 GLU A N 1
ATOM 1863 C CA . GLU A 1 245 ? -25.426 6.556 37.123 1.00 97.31 245 GLU A CA 1
ATOM 1864 C C . GLU A 1 245 ? -24.379 6.670 36.009 1.00 97.31 245 GLU A C 1
ATOM 1866 O O . GLU A 1 245 ? -24.455 7.553 35.155 1.00 97.31 245 GLU A O 1
ATOM 1871 N N . ARG A 1 246 ? -23.401 5.754 35.985 1.00 96.75 246 ARG A N 1
ATOM 1872 C CA . ARG A 1 246 ? -22.361 5.735 34.947 1.00 96.75 246 ARG A CA 1
ATOM 1873 C C . ARG A 1 246 ? -22.891 5.257 33.603 1.00 96.75 246 ARG A C 1
ATOM 1875 O O . ARG A 1 246 ? -22.452 5.765 32.577 1.00 96.75 246 ARG A O 1
ATOM 1882 N N . ARG A 1 247 ? -23.856 4.338 33.597 1.00 97.25 247 ARG A N 1
ATOM 1883 C CA . ARG A 1 247 ? -24.555 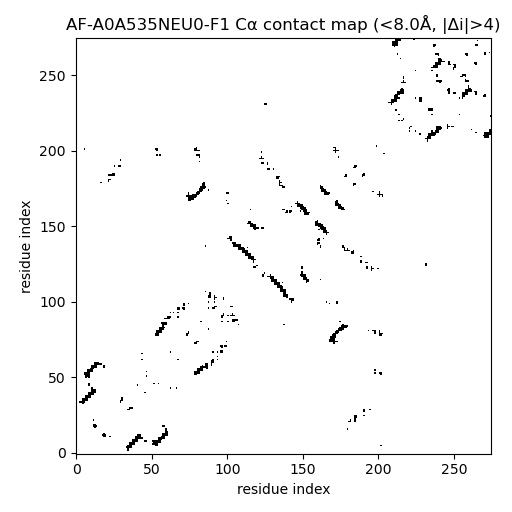3.928 32.371 1.00 97.25 247 ARG A CA 1
ATOM 1884 C C . ARG A 1 247 ? -25.362 5.071 31.772 1.00 97.25 247 ARG A C 1
ATOM 1886 O O . ARG A 1 247 ? -25.227 5.356 30.587 1.00 97.25 247 ARG A O 1
ATOM 1893 N N . GLU A 1 248 ? -26.136 5.773 32.597 1.00 96.88 248 GLU A N 1
ATOM 1894 C CA . GLU A 1 248 ? -26.884 6.959 32.165 1.00 96.88 248 GLU A CA 1
ATOM 1895 C C . GLU A 1 248 ? -25.955 8.065 31.655 1.00 96.88 248 GLU A C 1
ATOM 1897 O O . GLU A 1 248 ? -26.250 8.720 30.653 1.00 96.88 248 GLU A O 1
ATOM 1902 N N . LEU A 1 249 ? -24.813 8.262 32.322 1.00 96.12 249 LEU A N 1
ATOM 1903 C CA . LEU A 1 249 ? -23.778 9.187 31.876 1.00 96.12 249 LEU A CA 1
ATOM 1904 C C . LEU A 1 249 ? -23.232 8.794 30.494 1.00 96.12 249 LEU A C 1
ATOM 1906 O O . LEU A 1 249 ? -23.207 9.643 29.607 1.00 96.12 249 LEU A O 1
ATOM 1910 N N . ALA A 1 250 ? -22.860 7.526 30.295 1.00 96.06 250 ALA A N 1
ATOM 1911 C CA . ALA A 1 250 ? -22.354 7.021 29.019 1.00 96.06 250 ALA A CA 1
ATOM 1912 C C . ALA A 1 250 ? -23.376 7.192 27.886 1.00 96.06 250 ALA A C 1
ATOM 1914 O O . ALA A 1 250 ? -23.049 7.749 26.839 1.00 96.06 250 ALA A O 1
ATOM 1915 N N . SER A 1 251 ? -24.630 6.783 28.107 1.00 95.94 251 SER A N 1
ATOM 1916 C CA . SER A 1 251 ? -25.694 6.927 27.109 1.00 95.94 251 SER A CA 1
ATOM 1917 C C . SER A 1 251 ? -25.970 8.386 26.757 1.00 95.94 251 SER A C 1
ATOM 1919 O O . SER A 1 251 ? -26.215 8.695 25.595 1.00 95.94 251 SER A O 1
ATOM 1921 N N . ARG A 1 252 ? -25.888 9.301 27.729 1.00 96.00 252 ARG A N 1
ATOM 1922 C CA . ARG A 1 252 ? -26.093 10.733 27.483 1.00 96.00 252 ARG A CA 1
ATOM 1923 C C . ARG A 1 252 ? -24.931 11.381 26.733 1.00 96.00 252 ARG A C 1
ATOM 1925 O O . ARG A 1 252 ? -25.175 12.200 25.855 1.00 96.00 252 ARG A O 1
ATOM 1932 N N . GLU A 1 253 ? -23.693 11.082 27.115 1.00 94.88 253 GLU A N 1
ATOM 1933 C CA . GLU A 1 253 ? -22.511 11.744 26.546 1.00 94.88 253 GLU A CA 1
ATOM 1934 C C . GLU A 1 253 ? -22.118 11.187 25.183 1.00 94.88 253 GLU A C 1
ATOM 1936 O O . GLU A 1 253 ? -21.721 11.952 24.309 1.00 94.88 253 GLU A O 1
ATOM 1941 N N . LEU A 1 254 ? -22.229 9.871 25.007 1.00 94.50 254 LEU A N 1
ATOM 1942 C CA . LEU A 1 254 ? -21.809 9.195 23.784 1.00 94.50 254 LEU A CA 1
ATOM 1943 C C . LEU A 1 254 ? -22.976 8.881 22.841 1.00 94.50 254 LEU A C 1
ATOM 1945 O O . LEU A 1 254 ? -22.741 8.555 21.684 1.00 94.50 254 LEU A O 1
ATOM 1949 N N . GLY A 1 255 ? -24.226 8.954 23.312 1.00 95.12 255 GLY A N 1
ATOM 1950 C CA . GLY A 1 255 ? -25.397 8.596 22.504 1.00 95.12 255 GLY A CA 1
ATOM 1951 C C . GLY A 1 255 ? -25.508 7.097 22.209 1.00 95.12 255 GLY A C 1
ATOM 1952 O O . GLY A 1 255 ? -26.090 6.717 21.198 1.00 95.12 255 GLY A O 1
ATOM 1953 N N . VAL A 1 256 ? -24.935 6.249 23.069 1.00 95.44 256 VAL A N 1
ATOM 1954 C CA . VAL A 1 256 ? -24.829 4.795 22.862 1.00 95.44 256 VAL A CA 1
ATOM 1955 C C . VAL A 1 256 ? -25.696 3.985 23.824 1.00 95.44 256 VAL A C 1
ATOM 1957 O O . VAL A 1 256 ? -26.080 4.451 24.904 1.00 95.44 256 VAL A O 1
ATOM 1960 N N . ASN A 1 257 ? -25.952 2.728 23.461 1.00 94.56 257 ASN A N 1
ATOM 1961 C CA . ASN A 1 257 ? -26.582 1.768 24.363 1.00 94.56 257 ASN A CA 1
ATOM 1962 C C . ASN A 1 257 ? -25.686 1.510 25.581 1.00 94.56 257 ASN A C 1
ATOM 1964 O O . ASN A 1 257 ? -24.458 1.466 25.466 1.00 94.56 257 ASN A O 1
ATOM 1968 N N . SER A 1 258 ? -26.300 1.331 26.753 1.00 96.62 258 SER A N 1
ATOM 1969 C CA . SER A 1 258 ? -25.575 0.968 27.967 1.00 96.62 258 SER A CA 1
ATOM 1970 C C . SER A 1 258 ? -26.088 -0.324 28.598 1.00 96.62 258 SER A C 1
ATOM 1972 O O . SER A 1 258 ? -27.292 -0.565 28.677 1.00 96.62 258 SER A O 1
ATOM 1974 N N . TYR A 1 259 ? -25.154 -1.153 29.059 1.00 97.62 259 TYR A N 1
ATOM 1975 C CA . TYR A 1 259 ? -25.405 -2.492 29.590 1.00 97.62 259 TYR A CA 1
ATOM 1976 C C . TYR A 1 259 ? -25.007 -2.598 31.059 1.00 97.62 259 TYR A C 1
ATOM 1978 O O . TYR A 1 259 ? -24.057 -1.954 31.509 1.00 97.62 259 TYR A O 1
ATOM 1986 N N . SER A 1 260 ? -25.730 -3.419 31.821 1.00 96.81 260 SER A N 1
ATOM 1987 C CA . SER A 1 260 ? -25.519 -3.562 33.268 1.00 96.81 260 SER A CA 1
ATOM 1988 C C . SER A 1 260 ? -24.334 -4.462 33.631 1.00 96.81 260 SER A C 1
ATOM 1990 O O . SER A 1 260 ? -23.846 -4.423 34.761 1.00 96.81 260 SER A O 1
ATOM 1992 N N . SER A 1 261 ? -23.856 -5.246 32.664 1.00 96.38 261 SER A N 1
ATOM 1993 C CA . SER A 1 261 ? -22.732 -6.170 32.796 1.00 96.38 261 SER A CA 1
ATOM 1994 C C . SER A 1 261 ? -21.902 -6.222 31.513 1.00 96.38 261 SER A C 1
ATOM 1996 O O . SER A 1 261 ? -22.391 -5.915 30.422 1.00 96.38 261 SER A O 1
ATOM 1998 N N . ALA A 1 262 ? -20.640 -6.636 31.637 1.00 95.75 262 ALA A N 1
ATOM 1999 C CA . ALA A 1 262 ? -19.778 -6.861 30.480 1.00 95.75 262 ALA A CA 1
ATOM 2000 C C . ALA A 1 262 ? -20.290 -8.034 29.625 1.00 95.75 262 ALA A C 1
ATOM 2002 O O . ALA A 1 262 ? -20.178 -8.006 28.405 1.00 95.75 262 ALA A O 1
ATOM 2003 N N . GLU A 1 263 ? -20.905 -9.046 30.240 1.00 96.88 263 GLU A N 1
ATOM 2004 C CA . GLU A 1 263 ? -21.478 -10.195 29.540 1.00 96.88 263 GLU A CA 1
ATOM 2005 C C . GLU A 1 263 ? -22.664 -9.823 28.644 1.00 96.88 263 GLU A C 1
ATOM 2007 O O . GLU A 1 263 ? -22.887 -10.481 27.632 1.00 96.88 263 GLU A O 1
ATOM 2012 N N . GLU A 1 264 ? -23.456 -8.813 29.006 1.00 96.75 264 GLU A N 1
ATOM 2013 C CA . GLU A 1 264 ? -24.513 -8.282 28.134 1.00 96.75 264 GLU A CA 1
ATOM 2014 C C . GLU A 1 264 ? -23.918 -7.555 26.926 1.00 96.75 264 GLU A C 1
ATOM 2016 O O . GLU A 1 264 ? -24.298 -7.856 25.798 1.00 96.75 264 GLU A O 1
ATOM 2021 N N . LEU A 1 265 ? -22.924 -6.691 27.153 1.00 96.94 265 LEU A N 1
ATOM 2022 C CA . LEU A 1 265 ? -22.202 -5.985 26.090 1.00 96.94 265 LEU A CA 1
ATOM 2023 C C . LEU A 1 265 ? -21.537 -6.954 25.102 1.00 96.94 265 LEU A C 1
ATOM 2025 O O . LEU A 1 265 ? -21.640 -6.771 23.897 1.00 96.94 265 LEU A O 1
ATOM 2029 N N . LEU A 1 266 ? -20.886 -8.009 25.596 1.00 96.12 266 LEU A N 1
ATOM 2030 C CA . LEU A 1 266 ? -20.206 -9.005 24.757 1.00 96.12 266 LEU A CA 1
ATOM 2031 C C . LEU A 1 266 ? -21.164 -9.868 23.918 1.00 96.12 266 LEU A C 1
ATOM 2033 O O . LEU A 1 266 ? -20.713 -10.571 23.015 1.00 96.12 266 LEU A O 1
ATOM 2037 N N . ARG A 1 267 ? -22.467 -9.862 24.225 1.00 96.75 267 ARG A N 1
ATOM 2038 C CA . ARG A 1 267 ? -23.496 -10.543 23.424 1.00 96.75 267 ARG A CA 1
ATOM 2039 C C . ARG A 1 267 ? -24.090 -9.649 22.339 1.00 96.75 267 ARG A C 1
ATOM 2041 O O . ARG A 1 267 ? -24.837 -10.164 21.508 1.00 96.75 267 ARG A O 1
ATOM 2048 N N . ASP A 1 268 ? -23.791 -8.353 22.353 1.00 95.94 268 ASP A N 1
ATOM 2049 C CA . ASP A 1 268 ? -24.245 -7.418 21.333 1.00 95.94 268 ASP A CA 1
ATOM 2050 C C . ASP A 1 268 ? -23.547 -7.738 19.994 1.00 95.94 268 ASP A C 1
ATOM 2052 O O . ASP A 1 268 ? -22.316 -7.674 19.913 1.00 95.94 268 ASP A O 1
ATOM 2056 N N . PRO A 1 269 ? -24.299 -8.116 18.942 1.00 95.44 269 PRO A N 1
ATOM 2057 C CA 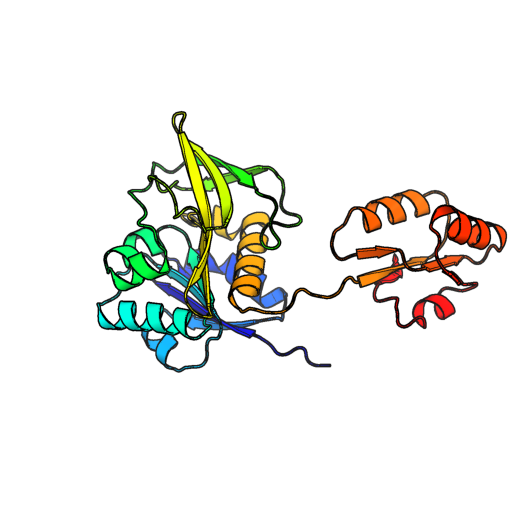. PRO A 1 269 ? -23.716 -8.486 17.655 1.00 95.44 269 PRO A CA 1
ATOM 2058 C C . PRO A 1 269 ? -23.016 -7.320 16.942 1.00 95.44 269 PRO A C 1
ATOM 2060 O O . PRO A 1 269 ? -22.206 -7.576 16.049 1.00 95.44 269 PRO A O 1
ATOM 2063 N N . ASP A 1 270 ? -23.293 -6.071 17.329 1.00 95.06 270 ASP A N 1
ATOM 2064 C CA . ASP A 1 270 ? -22.643 -4.884 16.768 1.00 95.06 270 ASP A CA 1
ATOM 2065 C C . ASP A 1 270 ? -21.285 -4.590 17.436 1.00 95.06 270 ASP A C 1
ATOM 2067 O O . ASP A 1 270 ? -20.547 -3.714 16.977 1.00 95.06 270 ASP A O 1
ATOM 2071 N N . ILE A 1 271 ? -20.913 -5.332 18.488 1.00 96.56 271 ILE A N 1
ATOM 2072 C CA . ILE A 1 271 ? -19.646 -5.177 19.210 1.00 96.56 271 ILE A CA 1
ATOM 2073 C C . ILE A 1 271 ? -18.632 -6.218 18.730 1.00 96.56 271 ILE A C 1
ATOM 2075 O O . ILE A 1 271 ? -18.706 -7.404 19.042 1.00 96.56 271 ILE A O 1
ATOM 2079 N N . GLY A 1 272 ? -17.637 -5.754 17.972 1.00 94.38 272 GLY A N 1
ATOM 2080 C CA . GLY A 1 272 ? -16.527 -6.578 17.481 1.00 94.38 272 GLY A CA 1
ATOM 2081 C C . GLY A 1 272 ? -15.247 -6.464 18.313 1.00 94.38 272 GLY A C 1
ATOM 2082 O O . GLY A 1 272 ? -14.326 -7.261 18.130 1.00 94.38 272 GLY A O 1
ATOM 2083 N N . LEU A 1 273 ? -15.172 -5.472 19.203 1.00 95.69 273 LEU A N 1
ATOM 2084 C CA . LEU A 1 273 ? -14.036 -5.200 20.083 1.00 95.69 273 LEU A CA 1
ATOM 2085 C C . LEU A 1 273 ? -14.534 -4.584 21.395 1.00 95.69 273 LEU A C 1
ATOM 2087 O O . LEU A 1 273 ? -15.474 -3.795 21.387 1.00 95.69 273 LEU A O 1
ATOM 2091 N N . VAL A 1 274 ? -13.867 -4.887 22.507 1.00 95.81 274 VAL A N 1
ATOM 2092 C CA . VAL A 1 274 ? -14.074 -4.190 23.783 1.00 95.81 274 VAL A CA 1
ATOM 2093 C C . VAL A 1 274 ? -12.773 -3.570 24.277 1.00 95.81 274 VAL A C 1
ATOM 2095 O O . VAL A 1 274 ? -11.702 -4.147 24.067 1.00 95.81 274 VAL A O 1
ATOM 2098 N N . VAL A 1 275 ? -12.880 -2.399 24.905 1.00 91.81 275 VAL A N 1
ATOM 2099 C CA . VAL A 1 275 ? -11.782 -1.653 25.543 1.00 91.81 275 VAL A CA 1
ATOM 2100 C C . VAL A 1 275 ? -12.125 -1.395 27.001 1.00 91.81 275 VAL A C 1
ATOM 2102 O O . VAL A 1 275 ? -13.299 -1.051 27.274 1.00 91.81 275 VAL A O 1
#

pLDDT: mean 92.89, std 7.84, range [38.91, 98.62]

Solvent-accessible surface area (backbone atoms only — not comparable to full-atom values): 14550 Å² total; per-residue (Å²): 128,88,71,83,60,44,33,32,31,37,36,31,28,52,82,92,48,65,35,66,65,40,42,44,55,32,52,55,56,52,53,74,66,69,46,51,46,76,45,82,34,67,55,73,71,62,64,77,70,69,67,54,44,22,40,40,34,36,32,67,61,66,66,55,75,67,55,30,45,49,54,34,52,43,23,37,74,40,23,10,36,37,34,27,25,58,20,50,43,44,41,23,78,42,63,46,33,22,62,56,61,54,40,69,55,44,64,66,45,77,76,39,82,41,62,32,40,51,38,95,44,90,49,44,61,95,51,63,63,62,45,79,46,65,34,38,48,50,44,68,95,60,66,49,89,88,42,50,68,44,29,34,32,78,52,95,95,38,84,38,65,42,21,36,35,38,75,33,74,68,11,26,40,35,44,34,37,56,58,76,43,53,67,40,30,63,33,67,64,50,39,50,37,54,51,32,44,51,44,56,20,49,67,56,76,80,77,75,64,38,20,28,27,34,65,44,58,54,95,58,37,62,62,50,47,52,54,36,62,71,33,90,57,40,36,73,53,33,37,14,23,81,48,67,70,38,26,54,48,44,28,67,76,69,72,28,55,58,26,70,37,62,72,57,46,73,64,37,87,68,44,76,44,76,86